Protein AF-A0A7X2PV24-F1 (afdb_monomer_lite)

Secondary structure (DSSP, 8-state):
------------------------PPPPPS--SSS-TTS-HHHHHHHHHHHHT--GGGTSBTTBSS---STHHHHHHHHHHHHHHHHTT-TT-BSSTTSSB-SS-HHHHHTT-SS---S-SS----HHHHTTPPPPPP----S-TTS-TT---SSTT-HHHHHHHHHT--GGGTS-TTS-TT----HHHHHHHHHHHHHHHHHTTSTT--STTSS--SS-HHHHHTT-SS---TTTSPPPPPPP--

pLDDT: mean 86.08, std 15.04, range [34.91, 97.94]

Radius of gyration: 27.33 Å; chains: 1; bounding box: 114×32×55 Å

Structure (mmCIF, N/CA/C/O backbone):
data_AF-A0A7X2PV24-F1
#
_entry.id   AF-A0A7X2PV24-F1
#
loop_
_atom_site.group_PDB
_atom_site.id
_atom_site.type_symbol
_atom_site.label_atom_id
_atom_site.label_alt_id
_atom_site.label_comp_id
_atom_site.label_asym_id
_atom_site.label_entity_id
_atom_site.label_seq_id
_atom_site.pdbx_PDB_ins_code
_atom_site.Cartn_x
_atom_site.Cartn_y
_atom_site.Cartn_z
_atom_site.occupancy
_atom_site.B_iso_or_equiv
_atom_site.auth_seq_id
_atom_site.auth_comp_id
_atom_site.auth_asym_id
_atom_site.auth_atom_id
_atom_site.pdbx_PDB_model_num
ATOM 1 N N . MET A 1 1 ? -89.343 8.196 -13.763 1.00 34.91 1 MET A N 1
ATOM 2 C CA . MET A 1 1 ? -88.391 7.176 -13.260 1.00 34.91 1 MET A CA 1
ATOM 3 C C . MET A 1 1 ? -86.980 7.690 -13.539 1.00 34.91 1 MET A C 1
ATOM 5 O O . MET A 1 1 ? -86.823 8.379 -14.535 1.00 34.91 1 MET A O 1
ATOM 9 N N . PRO A 1 2 ? -86.035 7.516 -12.607 1.00 43.16 2 PRO A N 1
ATOM 10 C CA . PRO A 1 2 ? -85.299 8.571 -11.886 1.00 43.16 2 PRO A CA 1
ATOM 11 C C . PRO A 1 2 ? -83.905 8.805 -12.520 1.00 43.16 2 PRO A C 1
ATOM 13 O O . PRO A 1 2 ? -83.533 8.081 -13.427 1.00 43.16 2 PRO A O 1
ATOM 16 N N . PHE A 1 3 ? -83.109 9.832 -12.223 1.00 37.22 3 PHE A N 1
ATOM 17 C CA . PHE A 1 3 ? -82.328 10.003 -10.995 1.00 37.22 3 PHE A CA 1
ATOM 18 C C . PHE A 1 3 ? -81.535 11.321 -11.120 1.00 37.22 3 PHE A C 1
ATOM 20 O O . PHE A 1 3 ? -80.709 11.457 -12.020 1.00 37.22 3 PHE A O 1
ATOM 27 N N . PHE A 1 4 ? -81.738 12.269 -10.202 1.00 42.25 4 PHE A N 1
ATOM 28 C CA . PHE A 1 4 ? -80.758 13.322 -9.922 1.00 42.25 4 PHE A CA 1
ATOM 29 C C . PHE A 1 4 ? -79.695 12.703 -9.005 1.00 42.25 4 PHE A C 1
ATOM 31 O O . PHE A 1 4 ? -79.982 12.404 -7.846 1.00 42.25 4 PHE A O 1
ATOM 38 N N . PHE A 1 5 ? -78.491 12.448 -9.520 1.00 43.56 5 PHE A N 1
ATOM 39 C CA . PHE A 1 5 ? -77.370 11.987 -8.699 1.00 43.56 5 PHE A CA 1
ATOM 40 C C . PHE A 1 5 ? -76.746 13.194 -7.988 1.00 43.56 5 PHE A C 1
ATOM 42 O O . PHE A 1 5 ? -76.089 14.030 -8.606 1.00 43.56 5 PHE A O 1
ATOM 49 N N . ALA A 1 6 ? -76.998 13.292 -6.684 1.00 46.31 6 ALA A N 1
ATOM 50 C CA . ALA A 1 6 ? -76.350 14.241 -5.794 1.00 46.31 6 ALA A CA 1
ATOM 51 C C . ALA A 1 6 ? -74.859 13.891 -5.647 1.00 46.31 6 ALA A C 1
ATOM 53 O O . ALA A 1 6 ? -74.504 12.756 -5.322 1.00 46.31 6 ALA A O 1
ATOM 54 N N . LEU A 1 7 ? -73.995 14.880 -5.885 1.00 49.88 7 LEU A N 1
ATOM 55 C CA . LEU A 1 7 ? -72.563 14.820 -5.610 1.00 49.88 7 LEU A CA 1
ATOM 56 C C . LEU A 1 7 ? -72.350 14.679 -4.094 1.00 49.88 7 LEU A C 1
ATOM 58 O O . LEU A 1 7 ? -72.640 15.605 -3.337 1.00 49.88 7 LEU A O 1
ATOM 62 N N . LEU A 1 8 ? -71.830 13.534 -3.655 1.00 43.56 8 LEU A N 1
ATOM 63 C CA . LEU A 1 8 ? -71.449 13.286 -2.266 1.00 43.56 8 LEU A CA 1
ATOM 64 C C . LEU A 1 8 ? -69.920 13.354 -2.178 1.00 43.56 8 LEU A C 1
ATOM 66 O O . LEU A 1 8 ? -69.212 12.420 -2.551 1.00 43.56 8 LEU A O 1
ATOM 70 N N . VAL A 1 9 ? -69.409 14.510 -1.752 1.00 53.56 9 VAL A N 1
ATOM 71 C CA . VAL A 1 9 ? -67.981 14.735 -1.503 1.00 53.56 9 VAL A CA 1
ATOM 72 C C . VAL A 1 9 ? -67.624 14.040 -0.189 1.00 53.56 9 VAL A C 1
ATOM 74 O O . VAL A 1 9 ? -67.897 14.556 0.891 1.00 53.56 9 VAL A O 1
ATOM 77 N N . LEU A 1 10 ? -67.043 12.844 -0.281 1.00 44.19 10 LEU A N 1
ATOM 78 C CA . LEU A 1 10 ? -66.446 12.142 0.854 1.00 44.19 10 LEU A CA 1
ATOM 79 C C . LEU A 1 10 ? -65.044 12.707 1.108 1.00 44.19 10 LEU A C 1
ATOM 81 O O . LEU A 1 10 ? -64.080 12.384 0.415 1.00 44.19 10 LEU A O 1
ATOM 85 N N . SER A 1 11 ? -64.943 13.571 2.110 1.00 51.16 11 SER A N 1
ATOM 86 C CA . SER A 1 11 ? -63.693 14.044 2.696 1.00 51.16 11 SER A CA 1
ATOM 87 C C . SER A 1 11 ? -63.010 12.901 3.456 1.00 51.16 11 SER A C 1
ATOM 89 O O . SER A 1 11 ? -63.380 12.560 4.577 1.00 51.16 11 SER A O 1
ATOM 91 N N . VAL A 1 12 ? -61.995 12.300 2.835 1.00 52.12 12 VAL A N 1
ATOM 92 C CA . VAL A 1 12 ? -61.089 11.353 3.499 1.00 52.12 12 VAL A CA 1
ATOM 93 C C . VAL A 1 12 ? -60.179 12.141 4.452 1.00 52.12 12 VAL A C 1
ATOM 95 O O . VAL A 1 12 ? -59.516 13.080 4.002 1.00 52.12 12 VAL A O 1
ATOM 98 N N . PRO A 1 13 ? -60.112 11.804 5.752 1.00 44.88 13 PRO A N 1
ATOM 99 C CA . PRO A 1 13 ? -59.185 12.456 6.660 1.00 44.88 13 PRO A CA 1
ATOM 100 C C . PRO A 1 13 ? -57.758 12.031 6.303 1.00 44.88 13 PRO A C 1
ATOM 102 O O . PRO A 1 13 ? -57.424 10.846 6.267 1.00 44.88 13 PRO A O 1
ATOM 105 N N . LEU A 1 14 ? -56.916 13.024 6.031 1.00 43.12 14 LEU A N 1
ATOM 106 C CA . LEU A 1 14 ? -55.483 12.867 5.840 1.00 43.12 14 LEU A CA 1
ATOM 107 C C . LEU A 1 14 ? -54.873 12.411 7.179 1.00 43.12 14 LEU A C 1
ATOM 109 O O . LEU A 1 14 ? -54.599 13.224 8.061 1.00 43.12 14 LEU A O 1
ATOM 113 N N . LEU A 1 15 ? -54.697 11.102 7.367 1.00 44.50 15 LEU A N 1
ATOM 114 C CA . LEU A 1 15 ? -53.850 10.569 8.432 1.00 44.50 15 LEU A CA 1
ATOM 115 C C . LEU A 1 15 ? -52.409 10.961 8.104 1.00 44.50 15 LEU A C 1
ATOM 117 O O . LEU A 1 15 ? -51.757 10.348 7.260 1.00 44.50 15 LEU A O 1
ATOM 121 N N . ALA A 1 16 ? -51.935 12.023 8.752 1.00 42.34 16 ALA A N 1
ATOM 122 C CA . ALA A 1 16 ? -50.534 12.400 8.747 1.00 42.34 16 ALA A CA 1
ATOM 123 C C . ALA A 1 16 ? -49.699 11.192 9.195 1.00 42.34 16 ALA A C 1
ATOM 125 O O . ALA A 1 16 ? -49.800 10.743 10.338 1.00 42.34 16 ALA A O 1
ATOM 126 N N . GLN A 1 17 ? -48.878 10.655 8.291 1.00 51.91 17 GLN A N 1
ATOM 127 C CA . GLN A 1 17 ? -47.821 9.726 8.663 1.00 51.91 17 GLN A CA 1
ATOM 128 C C . GLN A 1 17 ? -46.879 10.480 9.603 1.00 51.91 17 GLN A C 1
ATOM 130 O O . GLN A 1 17 ? -46.130 11.360 9.177 1.00 51.91 17 GLN A O 1
ATOM 135 N N . GLN A 1 18 ? -46.941 10.162 10.897 1.00 50.84 18 GLN A N 1
ATOM 136 C CA . GLN A 1 18 ? -45.889 10.553 11.821 1.00 50.84 18 GLN A CA 1
ATOM 137 C C . GLN A 1 18 ? -44.566 10.001 11.273 1.00 50.84 18 GLN A C 1
ATOM 139 O O . GLN A 1 18 ? -44.514 8.815 10.928 1.00 50.84 18 GLN A O 1
ATOM 144 N N . PRO A 1 19 ? -43.491 10.805 11.199 1.00 42.12 19 PRO A N 1
ATOM 145 C CA . PRO A 1 19 ? -42.171 10.266 10.942 1.00 42.12 19 PRO A CA 1
ATOM 146 C C . PRO A 1 19 ? -41.770 9.428 12.161 1.00 42.12 19 PRO A C 1
ATOM 148 O O . PRO A 1 19 ? -41.263 9.928 13.163 1.00 42.12 19 PRO A O 1
ATOM 151 N N . GLY A 1 20 ? -42.069 8.134 12.085 1.00 43.19 20 GLY A N 1
ATOM 152 C CA . GLY A 1 20 ? -41.532 7.122 12.974 1.00 43.19 20 GLY A CA 1
ATOM 153 C C . GLY A 1 20 ? -40.041 6.963 12.704 1.00 43.19 20 GLY A C 1
ATOM 154 O O . GLY A 1 20 ? -39.623 6.795 11.561 1.00 43.19 20 GLY A O 1
ATOM 155 N N . GLY A 1 21 ? -39.246 7.007 13.770 1.00 36.84 21 GLY A N 1
ATOM 156 C CA . GLY A 1 21 ? -37.826 6.678 13.698 1.00 36.84 21 GLY A CA 1
ATOM 157 C C . GLY A 1 21 ? -36.924 7.538 14.567 1.00 36.84 21 GLY A C 1
ATOM 158 O O . GLY A 1 21 ? -35.868 7.960 14.107 1.00 36.84 21 GLY A O 1
ATOM 159 N N . GLY A 1 22 ? -37.294 7.767 15.830 1.00 40.44 22 GLY A N 1
ATOM 160 C CA . GLY A 1 22 ? -36.320 8.119 16.860 1.00 40.44 22 GLY A CA 1
ATOM 161 C C . GLY A 1 22 ? -35.366 6.943 17.069 1.00 40.44 22 GLY A C 1
ATOM 162 O O . GLY A 1 22 ? -35.560 6.132 17.970 1.00 40.44 22 GLY A O 1
ATOM 163 N N . GLY A 1 23 ? -34.367 6.809 16.196 1.00 42.56 23 GLY A N 1
ATOM 164 C CA . GLY A 1 23 ? -33.255 5.899 16.418 1.00 42.56 23 GLY A CA 1
ATOM 165 C C . GLY A 1 23 ? -32.528 6.351 17.675 1.00 42.56 23 GLY A C 1
ATOM 166 O O . GLY A 1 23 ? -32.049 7.484 17.727 1.00 42.56 23 GLY A O 1
ATOM 167 N N . ALA A 1 24 ? -32.478 5.488 18.691 1.00 52.31 24 ALA A N 1
ATOM 168 C CA . ALA A 1 24 ? -31.679 5.721 19.885 1.00 52.31 24 ALA A CA 1
ATOM 169 C C . ALA A 1 24 ? -30.286 6.214 19.465 1.00 52.31 24 ALA A C 1
ATOM 171 O O . ALA A 1 24 ? -29.635 5.593 18.617 1.00 52.31 24 ALA A O 1
ATOM 172 N N . ALA A 1 25 ? -29.863 7.356 20.013 1.00 55.44 25 ALA A N 1
ATOM 173 C CA . ALA A 1 25 ? -28.547 7.912 19.742 1.00 55.44 25 ALA A CA 1
ATOM 174 C C . ALA A 1 25 ? -27.504 6.813 19.974 1.00 55.44 25 ALA A C 1
ATOM 176 O O . ALA A 1 25 ? -27.497 6.167 21.025 1.00 55.44 25 ALA A O 1
ATOM 177 N N . ALA A 1 26 ? -26.664 6.556 18.967 1.00 61.56 26 ALA A N 1
ATOM 178 C CA . ALA A 1 26 ? -25.622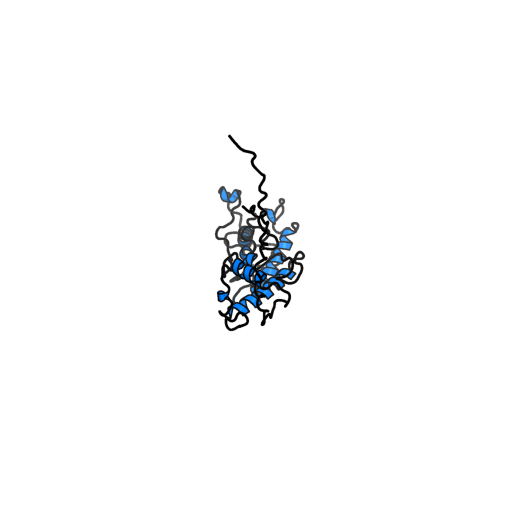 5.551 19.095 1.00 61.56 26 ALA A CA 1
ATOM 179 C C . ALA A 1 26 ? -24.776 5.868 20.340 1.00 61.56 26 ALA A C 1
ATOM 181 O O . ALA A 1 26 ? -24.439 7.036 20.554 1.00 61.56 26 ALA A O 1
ATOM 182 N N . PRO A 1 27 ? -24.460 4.863 21.175 1.00 67.62 27 PRO A N 1
ATOM 183 C CA . PRO A 1 27 ? -23.757 5.094 22.425 1.00 67.62 27 PRO A CA 1
ATOM 184 C C . PRO A 1 27 ? -22.438 5.827 22.172 1.00 67.62 27 PRO A C 1
ATOM 186 O O . PRO A 1 27 ? -21.682 5.475 21.264 1.00 67.62 27 PRO A O 1
ATOM 189 N N . VAL A 1 28 ? -22.173 6.848 22.991 1.00 77.38 28 VAL A N 1
ATOM 190 C CA . VAL A 1 28 ? -20.956 7.659 22.891 1.00 77.38 28 VAL A CA 1
ATOM 191 C C . VAL A 1 28 ? -19.729 6.751 23.082 1.00 77.38 28 VAL A C 1
ATOM 193 O O . VAL A 1 28 ? -19.674 6.007 24.068 1.00 77.38 28 VAL A O 1
ATOM 196 N N . PRO A 1 29 ? -18.742 6.782 22.170 1.00 85.38 29 PRO A N 1
ATOM 197 C CA . PRO A 1 29 ? -17.516 5.996 22.295 1.00 85.38 29 PRO A CA 1
ATOM 198 C C . PRO A 1 29 ? -16.730 6.362 23.565 1.00 85.38 29 PRO A C 1
ATOM 200 O O . PRO A 1 29 ? -16.503 7.537 23.830 1.00 85.38 29 PRO A O 1
ATOM 203 N N . LYS A 1 30 ? -16.272 5.362 24.336 1.00 86.19 30 LYS A N 1
ATOM 204 C CA . LYS A 1 30 ? -15.627 5.577 25.654 1.00 86.19 30 LYS A CA 1
ATOM 205 C C . LYS A 1 30 ? -14.103 5.352 25.702 1.00 86.19 30 LYS A C 1
ATOM 207 O O . LYS A 1 30 ? -13.478 5.747 26.674 1.00 86.19 30 LYS A O 1
ATOM 212 N N . ASN A 1 31 ? -13.492 4.724 24.689 1.00 91.88 31 ASN A N 1
ATOM 213 C CA . ASN A 1 31 ? -12.051 4.386 24.672 1.00 91.88 31 ASN A CA 1
ATOM 214 C C . ASN A 1 31 ? -11.412 4.635 23.290 1.00 91.88 31 ASN A C 1
ATOM 216 O O . ASN A 1 31 ? -10.887 3.727 22.630 1.00 91.88 31 ASN A O 1
ATOM 220 N N . LEU A 1 32 ? -11.512 5.875 22.813 1.00 93.12 32 LEU A N 1
ATOM 221 C CA . LEU A 1 32 ? -10.832 6.314 21.596 1.00 93.12 32 LEU A CA 1
ATOM 222 C C . LEU A 1 32 ? -9.413 6.778 21.950 1.00 93.12 32 LEU A C 1
ATOM 224 O O . LEU A 1 32 ? -9.240 7.799 22.600 1.00 93.12 32 LEU A O 1
ATOM 228 N N . LYS A 1 33 ? -8.400 6.012 21.523 1.00 94.00 33 LYS A N 1
ATOM 229 C CA . LYS A 1 33 ? -6.977 6.334 21.760 1.00 94.00 33 LYS A CA 1
ATOM 230 C C . LYS A 1 33 ? -6.311 7.058 20.590 1.00 94.00 33 LYS A C 1
ATOM 232 O O . LYS A 1 33 ? -5.423 7.870 20.792 1.00 94.00 33 LYS A O 1
ATOM 237 N N . VAL A 1 34 ? -6.713 6.720 19.362 1.00 94.88 34 VAL A N 1
ATOM 238 C CA . VAL A 1 34 ? -6.086 7.227 18.125 1.00 94.88 34 VAL A CA 1
ATOM 239 C C . VAL A 1 34 ? -7.035 8.054 17.262 1.00 94.88 34 VAL A C 1
ATOM 241 O O . VAL A 1 34 ? -6.572 8.857 16.457 1.00 94.88 34 VAL A O 1
ATOM 244 N N . LEU A 1 35 ? -8.349 7.862 17.408 1.00 93.62 35 LEU A N 1
ATOM 245 C CA . LEU A 1 35 ? -9.378 8.581 16.655 1.00 93.62 35 LEU A CA 1
ATOM 246 C C . LEU A 1 35 ? -9.866 9.782 17.465 1.00 93.62 35 LEU A C 1
ATOM 248 O O . LEU A 1 35 ? -10.025 9.676 18.680 1.00 93.62 35 LEU A O 1
ATOM 252 N N . ALA A 1 36 ? -10.128 10.901 16.792 1.00 90.62 36 ALA A N 1
ATOM 253 C CA . ALA A 1 36 ? -10.658 12.092 17.444 1.00 90.62 36 ALA A CA 1
ATOM 254 C C . ALA A 1 36 ? -12.103 11.853 17.935 1.00 90.62 36 ALA A C 1
ATOM 256 O O . ALA A 1 36 ? -12.845 11.130 17.263 1.00 90.62 36 ALA A O 1
ATOM 257 N N . PRO A 1 37 ? -12.550 12.491 19.033 1.00 87.75 37 PRO A N 1
ATOM 258 C CA . PRO A 1 37 ? -13.907 12.310 19.563 1.00 87.75 37 PRO A CA 1
ATOM 259 C C . PRO A 1 37 ? -15.033 12.635 18.571 1.00 87.75 37 PRO A C 1
ATOM 261 O O . PRO A 1 37 ? -16.078 11.999 18.609 1.00 87.75 37 PRO A O 1
ATOM 264 N N . 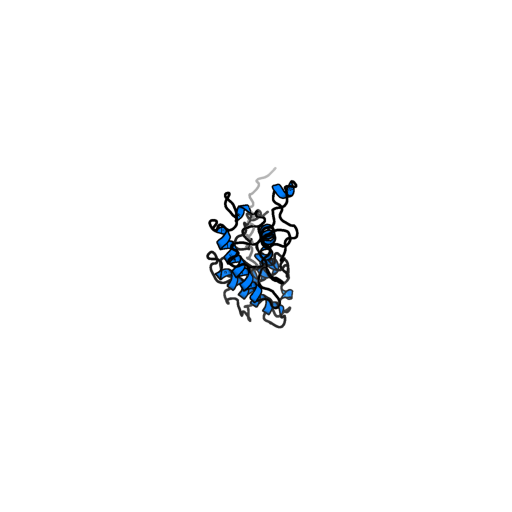ALA A 1 38 ? -14.806 13.592 17.664 1.00 87.62 38 ALA A N 1
ATOM 265 C CA . ALA A 1 38 ? -15.771 14.011 16.644 1.00 87.62 38 ALA A CA 1
ATOM 266 C C . ALA A 1 38 ? -15.799 13.108 15.393 1.00 87.62 38 ALA A C 1
ATOM 268 O O . ALA A 1 38 ? -16.545 13.379 14.456 1.00 87.62 38 ALA A O 1
ATOM 269 N N . THR A 1 39 ? -14.973 12.058 15.342 1.00 89.62 39 THR A N 1
ATOM 270 C CA . THR A 1 39 ? -14.922 11.134 14.199 1.00 89.62 39 THR A CA 1
ATOM 271 C C . THR A 1 39 ? -16.243 10.374 14.077 1.00 89.62 39 THR A C 1
ATOM 273 O O . THR A 1 39 ? -16.742 9.857 15.078 1.00 89.62 39 THR A O 1
ATOM 276 N N . ASP A 1 40 ? -16.769 10.205 12.859 1.00 90.69 40 ASP A N 1
ATOM 277 C CA . ASP A 1 40 ? -17.849 9.243 12.614 1.00 90.69 40 ASP A CA 1
ATOM 278 C C . ASP A 1 40 ? -17.317 7.813 12.786 1.00 90.69 40 ASP A C 1
ATOM 280 O O . ASP A 1 40 ? -16.816 7.167 11.861 1.00 90.69 40 ASP A O 1
ATOM 284 N N . ILE A 1 41 ? -17.407 7.316 14.018 1.00 91.81 41 ILE A N 1
ATOM 285 C CA . ILE A 1 41 ? -16.896 5.998 14.384 1.00 91.81 41 ILE A CA 1
ATOM 286 C C . ILE A 1 41 ? -17.598 4.897 13.598 1.00 91.81 41 ILE A C 1
ATOM 288 O O . ILE A 1 41 ? -16.956 3.914 13.237 1.00 91.81 41 ILE A O 1
ATOM 292 N N . ARG A 1 42 ? -18.893 5.037 13.302 1.00 91.56 42 ARG A N 1
ATOM 293 C CA . ARG A 1 42 ? -19.630 3.971 12.620 1.00 91.56 42 ARG A CA 1
ATOM 294 C C . ARG A 1 42 ? -19.145 3.823 11.188 1.00 91.56 42 ARG A C 1
ATOM 296 O O . ARG A 1 42 ? -18.848 2.702 10.780 1.00 91.56 42 ARG A O 1
ATOM 303 N N . PHE A 1 43 ? -18.996 4.941 10.483 1.00 91.06 43 PHE A N 1
ATOM 304 C CA . PHE A 1 43 ? -18.437 4.957 9.137 1.00 91.06 43 PHE A CA 1
ATOM 305 C C . PHE A 1 43 ? -17.019 4.371 9.110 1.00 91.06 43 PHE A C 1
ATOM 307 O O . PHE A 1 43 ? -16.717 3.500 8.294 1.00 91.06 43 PHE A O 1
ATOM 314 N N . VAL A 1 44 ? -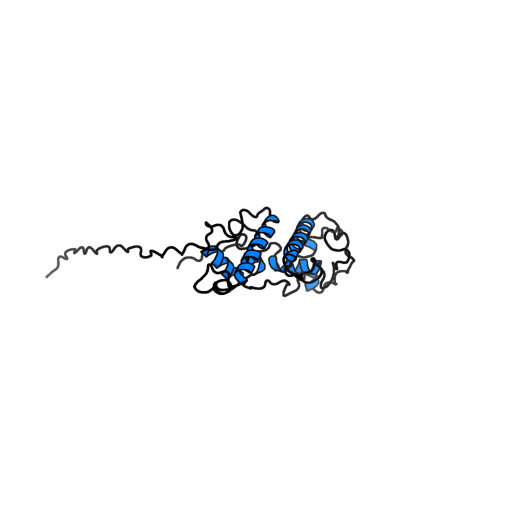16.151 4.777 10.040 1.00 93.31 44 VAL A N 1
ATOM 315 C CA . VAL A 1 44 ? -14.772 4.261 10.110 1.00 93.31 44 VAL A CA 1
ATOM 316 C C . VAL A 1 44 ? -14.747 2.751 10.359 1.00 93.31 44 VAL A C 1
ATOM 318 O O . VAL A 1 44 ? -14.058 2.025 9.643 1.00 93.31 44 VAL A O 1
ATOM 321 N N . MET A 1 45 ? -15.525 2.252 11.325 1.00 95.12 45 MET A N 1
ATOM 322 C CA . MET A 1 45 ? -15.563 0.815 11.622 1.00 95.12 45 MET A CA 1
ATOM 323 C C . MET A 1 45 ? -16.141 -0.002 10.459 1.00 95.12 45 MET A C 1
ATOM 325 O O . MET A 1 45 ? -15.662 -1.102 10.188 1.00 95.12 45 MET A O 1
ATOM 329 N N . GLN A 1 46 ? -17.131 0.528 9.735 1.00 94.00 46 GLN A N 1
ATOM 330 C CA . GLN A 1 46 ? -17.658 -0.114 8.527 1.00 94.00 46 GLN A CA 1
ATOM 331 C C . GLN A 1 46 ? -16.604 -0.199 7.417 1.00 94.00 46 GLN A C 1
ATOM 333 O O . GLN A 1 46 ? -16.470 -1.252 6.794 1.00 94.00 46 GLN A O 1
ATOM 338 N N . ASN A 1 47 ? -15.812 0.857 7.215 1.00 93.56 47 ASN A N 1
ATOM 339 C CA . ASN A 1 47 ? -14.705 0.826 6.258 1.00 93.56 47 ASN A CA 1
ATOM 340 C C . ASN A 1 47 ? -13.622 -0.182 6.658 1.00 93.56 47 ASN A C 1
ATOM 342 O O . ASN A 1 47 ? -13.116 -0.892 5.795 1.00 93.56 47 ASN A O 1
ATOM 346 N N . PHE A 1 48 ? -13.297 -0.309 7.948 1.00 96.31 48 PHE A N 1
ATOM 347 C CA . PHE A 1 48 ? -12.358 -1.337 8.410 1.00 96.31 48 PHE A CA 1
ATOM 348 C C . PHE A 1 48 ? -12.889 -2.749 8.159 1.00 96.31 48 PHE A C 1
ATOM 350 O O . PHE A 1 48 ? -12.162 -3.587 7.630 1.00 96.31 48 PHE A O 1
ATOM 357 N N . ASN A 1 49 ? -14.162 -3.004 8.466 1.00 96.62 49 ASN A N 1
ATOM 358 C CA . ASN A 1 49 ? -14.798 -4.289 8.176 1.00 96.62 49 ASN A CA 1
ATOM 359 C C . ASN A 1 49 ? -14.733 -4.623 6.680 1.00 96.62 49 ASN A C 1
ATOM 361 O O . ASN A 1 49 ? -14.334 -5.730 6.323 1.00 96.62 49 ASN A O 1
ATOM 365 N N . ALA A 1 50 ? -15.063 -3.662 5.813 1.00 95.31 50 ALA A N 1
ATOM 366 C CA . ALA A 1 50 ? -15.007 -3.840 4.365 1.00 95.31 50 ALA A CA 1
ATOM 367 C C . ALA A 1 50 ? -13.573 -4.069 3.861 1.00 95.31 50 ALA A C 1
ATOM 369 O O . ALA A 1 50 ? -13.329 -4.998 3.095 1.00 95.31 50 ALA A O 1
ATOM 370 N N . ALA A 1 51 ? -12.614 -3.266 4.324 1.00 96.56 51 ALA A N 1
ATOM 371 C CA . ALA A 1 51 ? -11.221 -3.373 3.908 1.00 96.56 51 ALA A CA 1
ATOM 372 C C . ALA A 1 51 ? -10.586 -4.706 4.321 1.00 96.56 51 ALA A C 1
ATOM 374 O O . ALA A 1 51 ? -9.803 -5.252 3.551 1.00 96.56 51 ALA A O 1
ATOM 375 N N . LEU A 1 52 ? -10.916 -5.233 5.504 1.00 97.94 52 LEU A N 1
ATOM 376 C CA . LEU A 1 52 ? -10.342 -6.478 6.028 1.00 97.94 52 LEU A CA 1
ATOM 377 C C . LEU A 1 52 ? -11.186 -7.727 5.718 1.00 97.94 52 LEU A C 1
ATOM 379 O O . LEU A 1 52 ? -10.689 -8.834 5.912 1.00 97.94 52 LEU A O 1
ATOM 383 N N . GLY A 1 53 ? -12.440 -7.569 5.278 1.00 96.94 53 GLY A N 1
ATOM 384 C CA . GLY A 1 53 ? -13.377 -8.679 5.062 1.00 96.94 53 GLY A CA 1
ATOM 385 C C . GLY A 1 53 ? -13.850 -9.342 6.361 1.00 96.94 53 GLY A C 1
ATOM 386 O O . GLY A 1 53 ? -14.023 -10.558 6.413 1.00 96.94 53 GLY A O 1
ATOM 387 N N . VAL A 1 54 ? -14.017 -8.565 7.436 1.00 97.69 54 VAL A N 1
ATOM 388 C CA . VAL A 1 54 ? -14.323 -9.077 8.786 1.00 97.69 54 VAL A CA 1
ATOM 389 C C . VAL A 1 54 ? -15.563 -8.430 9.396 1.00 97.69 54 VAL A C 1
ATOM 391 O O . VAL A 1 54 ? -16.081 -7.433 8.902 1.00 97.69 54 VAL A O 1
ATOM 394 N N . GLN A 1 55 ? -16.030 -8.994 10.511 1.00 96.69 55 GLN A N 1
ATOM 395 C CA . GLN A 1 55 ? -17.092 -8.419 11.338 1.00 96.69 55 GLN A CA 1
ATOM 396 C C . GLN A 1 55 ? -16.526 -7.768 12.606 1.00 96.69 55 GLN A C 1
ATOM 398 O O . GLN A 1 55 ? -15.398 -8.046 13.011 1.00 96.69 55 GLN A O 1
ATOM 403 N N . CYS A 1 56 ? -17.344 -6.963 13.291 1.00 96.56 56 CYS A N 1
ATOM 404 C CA . CYS A 1 56 ? -16.941 -6.176 14.463 1.00 96.56 56 CYS A CA 1
ATOM 405 C C . CYS A 1 56 ? -16.229 -6.999 15.551 1.00 96.56 56 CYS A C 1
ATOM 407 O O . CYS A 1 56 ? -15.225 -6.555 16.107 1.00 96.56 56 CYS A O 1
ATOM 409 N N . VAL A 1 57 ? -16.726 -8.209 15.833 1.00 96.75 57 VAL A N 1
ATOM 410 C CA . VAL A 1 57 ? -16.192 -9.109 16.874 1.00 96.75 57 VAL A CA 1
ATOM 411 C C . VAL A 1 57 ? -14.800 -9.662 16.555 1.00 96.75 57 VAL A C 1
ATOM 413 O O . VAL A 1 57 ? -14.138 -10.208 17.433 1.00 96.75 57 VAL A O 1
ATOM 416 N N . TYR A 1 58 ? -14.311 -9.485 15.322 1.00 97.75 58 TYR A N 1
ATOM 417 C CA . TYR A 1 58 ? -12.923 -9.792 14.991 1.00 97.75 58 TYR A CA 1
ATOM 418 C C . TYR A 1 58 ? -11.959 -8.936 15.820 1.00 97.75 58 TYR A C 1
ATOM 420 O O . TYR A 1 58 ? -10.955 -9.448 16.307 1.00 97.75 58 TYR A O 1
ATOM 428 N N . CYS A 1 59 ? -12.282 -7.656 16.033 1.00 97.25 59 CYS A N 1
ATOM 429 C CA . CYS A 1 59 ? -11.457 -6.731 16.816 1.00 97.25 59 CYS A CA 1
ATOM 430 C C . CYS A 1 59 ? -12.057 -6.383 18.183 1.00 97.25 59 CYS A C 1
ATOM 432 O O . CYS A 1 59 ? -11.311 -6.068 19.106 1.00 97.25 59 CYS A O 1
ATOM 434 N N . HIS A 1 60 ? -13.381 -6.401 18.323 1.00 97.38 60 HIS A N 1
ATOM 435 C CA . HIS A 1 60 ? -14.072 -5.993 19.546 1.00 97.38 60 HIS A CA 1
ATOM 436 C C . HIS A 1 60 ? -14.515 -7.186 20.390 1.00 97.38 60 HIS A C 1
ATOM 438 O O . HIS A 1 60 ? -14.777 -8.269 19.873 1.00 97.38 60 HIS A O 1
ATOM 444 N N . VAL A 1 61 ? -14.644 -6.966 21.699 1.00 96.56 61 VAL A N 1
ATOM 445 C CA . VAL A 1 61 ? -15.323 -7.902 22.599 1.00 96.56 61 VAL A CA 1
ATOM 446 C C . VAL A 1 61 ? -16.831 -7.708 22.438 1.00 96.56 61 VAL A C 1
ATOM 448 O O . VAL A 1 61 ? -17.323 -6.578 22.407 1.00 96.56 61 VAL A O 1
ATOM 451 N N . GLN A 1 62 ? -17.580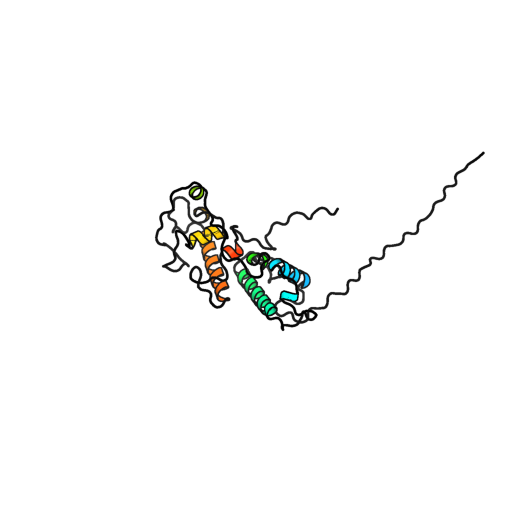 -8.801 22.304 1.00 93.88 62 GLN A N 1
ATOM 452 C CA . GLN A 1 62 ? -19.034 -8.735 22.171 1.00 93.88 62 GLN A CA 1
ATOM 453 C C . GLN A 1 62 ? -19.654 -8.097 23.423 1.00 93.88 62 GLN A C 1
ATOM 455 O O . GLN A 1 62 ? -19.341 -8.484 24.542 1.00 93.88 62 GLN A O 1
ATOM 460 N N . GLY A 1 63 ? -20.518 -7.099 23.232 1.00 90.88 63 GLY A N 1
ATOM 461 C CA . GLY A 1 63 ? -21.139 -6.352 24.333 1.00 90.88 63 GLY A CA 1
ATOM 462 C C . GLY A 1 63 ? -20.250 -5.275 24.971 1.00 90.88 63 GLY A C 1
ATOM 463 O O . GLY A 1 63 ? -20.783 -4.386 25.625 1.00 90.88 63 GLY A O 1
ATOM 464 N N . ASP A 1 64 ? -18.935 -5.276 24.717 1.00 94.31 64 ASP A N 1
ATOM 465 C CA . ASP A 1 64 ? -18.006 -4.249 25.199 1.00 94.31 64 ASP A CA 1
ATOM 466 C C . ASP A 1 64 ? -17.008 -3.818 24.109 1.00 94.31 64 ASP A C 1
ATOM 468 O O . ASP A 1 64 ? -15.861 -4.262 24.015 1.00 94.31 64 ASP A O 1
ATOM 472 N N . PHE A 1 65 ? -17.445 -2.871 23.280 1.00 93.75 65 PHE A N 1
ATOM 473 C CA . PHE A 1 65 ? -16.623 -2.299 22.214 1.00 93.75 65 PHE A CA 1
ATOM 474 C C . PHE A 1 65 ? -15.480 -1.420 22.746 1.00 93.75 65 PHE A C 1
ATOM 476 O O . PHE A 1 65 ? -14.522 -1.147 22.009 1.00 93.75 65 PHE A O 1
ATOM 483 N N . ALA A 1 66 ? -15.552 -0.967 24.002 1.00 94.69 66 ALA A N 1
ATOM 484 C CA . ALA A 1 66 ? -14.524 -0.142 24.623 1.00 94.69 66 ALA A CA 1
ATOM 485 C C . ALA A 1 66 ? -13.352 -0.987 25.141 1.00 94.69 66 ALA A C 1
ATOM 487 O O . ALA A 1 66 ? -12.224 -0.492 25.105 1.00 94.69 66 ALA A O 1
ATOM 488 N N . SER A 1 67 ? -13.581 -2.252 25.500 1.00 96.25 67 SER A N 1
ATOM 489 C CA . SER A 1 67 ? -12.542 -3.178 25.962 1.00 96.25 67 SER A CA 1
ATOM 490 C C . SER A 1 67 ? -11.365 -3.316 24.994 1.00 96.25 67 SER A C 1
ATOM 492 O O . SER A 1 67 ? -11.530 -3.324 23.769 1.00 96.25 67 SER A O 1
ATOM 494 N N . ASP A 1 68 ? -10.173 -3.445 25.571 1.00 96.38 68 ASP A N 1
ATOM 495 C CA . ASP A 1 68 ? -8.920 -3.770 24.885 1.00 96.38 68 ASP A CA 1
ATOM 496 C C . ASP A 1 68 ? -8.502 -5.235 25.106 1.00 96.38 68 ASP A C 1
ATOM 498 O O . ASP A 1 68 ? -7.406 -5.627 24.723 1.00 96.38 68 ASP A O 1
ATOM 502 N N . ALA A 1 69 ? -9.376 -6.070 25.685 1.00 97.62 69 ALA A N 1
ATOM 503 C CA . ALA A 1 69 ? -9.070 -7.477 25.955 1.00 97.62 69 ALA A CA 1
ATOM 504 C C . ALA A 1 69 ? -8.838 -8.315 24.680 1.00 97.62 69 ALA 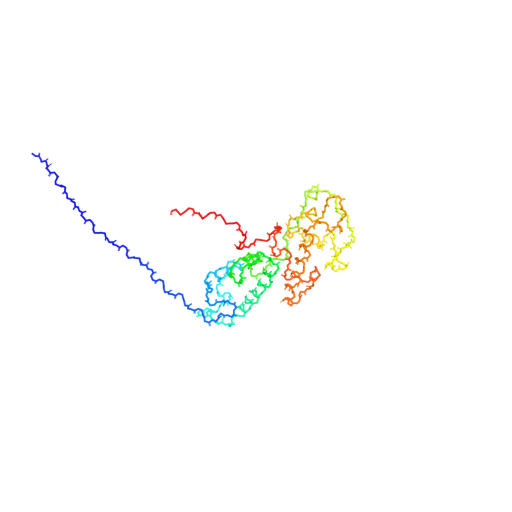A C 1
ATOM 506 O O . ALA A 1 69 ? -8.196 -9.360 24.742 1.00 97.62 69 ALA A O 1
ATOM 507 N N . ASN A 1 70 ? -9.331 -7.864 23.519 1.00 97.50 70 ASN A N 1
ATOM 508 C CA . ASN A 1 70 ? -8.974 -8.453 22.230 1.00 97.50 70 ASN A CA 1
ATOM 509 C C . ASN A 1 70 ? -7.736 -7.732 21.645 1.00 97.50 70 ASN A C 1
ATOM 511 O O . ASN A 1 70 ? -7.845 -6.571 21.230 1.00 97.50 70 ASN A O 1
ATOM 515 N N . PRO A 1 71 ? -6.577 -8.409 21.518 1.00 97.12 71 PRO A N 1
ATOM 516 C CA . PRO A 1 71 ? -5.325 -7.780 21.088 1.00 97.12 71 PRO A CA 1
ATOM 517 C C . PRO A 1 71 ? -5.359 -7.266 19.640 1.00 97.12 71 PRO A C 1
ATOM 519 O O . PRO A 1 71 ? -4.562 -6.404 19.264 1.00 97.12 71 PRO A O 1
ATOM 522 N N . LYS A 1 72 ? -6.295 -7.740 18.804 1.00 97.31 72 LYS A N 1
ATOM 523 C CA . LYS A 1 72 ? -6.446 -7.260 17.419 1.00 97.31 72 LYS A CA 1
ATOM 524 C C . LYS A 1 72 ? -6.826 -5.780 17.358 1.00 97.31 72 LYS A C 1
ATOM 526 O O . LYS A 1 72 ? -6.494 -5.111 16.380 1.00 97.31 72 LYS A O 1
ATOM 531 N N . LYS A 1 73 ? -7.443 -5.239 18.412 1.00 97.12 73 LYS A N 1
ATOM 532 C CA . LYS A 1 73 ? -7.736 -3.807 18.521 1.00 97.12 73 LYS A CA 1
ATOM 533 C C . LYS A 1 73 ? -6.465 -2.961 18.613 1.00 97.12 73 LYS A C 1
ATOM 535 O O . LYS A 1 73 ? -6.383 -1.916 17.971 1.00 97.12 73 LYS A O 1
ATOM 540 N N . ASP A 1 74 ? -5.451 -3.427 19.339 1.00 96.31 74 ASP A N 1
ATOM 541 C CA . ASP A 1 74 ? -4.149 -2.754 19.398 1.00 96.31 74 ASP A CA 1
ATOM 542 C C . ASP A 1 74 ? -3.375 -2.880 18.088 1.00 96.31 74 ASP A C 1
ATOM 544 O O . ASP A 1 74 ? -2.740 -1.918 17.653 1.00 96.31 74 ASP A O 1
ATOM 548 N N . VAL A 1 75 ? -3.487 -4.022 17.403 1.00 96.12 75 VAL A N 1
ATOM 549 C CA . VAL A 1 75 ? -2.952 -4.166 16.041 1.00 96.12 75 VAL A CA 1
ATOM 550 C C . VAL A 1 75 ? -3.601 -3.143 15.105 1.00 96.12 75 VAL A C 1
ATOM 552 O O . VAL A 1 75 ? -2.883 -2.420 14.419 1.00 96.12 75 VAL A O 1
ATOM 555 N N . ALA A 1 76 ? -4.929 -2.994 15.129 1.00 97.06 76 ALA A N 1
ATOM 556 C CA . ALA A 1 76 ? -5.630 -2.003 14.310 1.00 97.06 76 ALA A CA 1
ATOM 557 C C . ALA A 1 76 ? -5.170 -0.561 14.603 1.00 97.06 76 ALA A C 1
ATOM 559 O O . ALA A 1 76 ? -4.984 0.226 13.677 1.00 97.06 76 ALA A O 1
ATOM 560 N N . ARG A 1 77 ? -4.900 -0.213 15.870 1.00 97.31 77 ARG A N 1
ATOM 561 C CA . ARG A 1 77 ? -4.330 1.100 16.238 1.00 97.31 77 ARG A CA 1
ATOM 562 C C . ARG A 1 77 ? -2.945 1.325 15.633 1.00 97.31 77 ARG A C 1
ATOM 564 O O . ARG A 1 77 ? -2.684 2.411 15.121 1.00 97.31 77 ARG A O 1
ATOM 571 N N . LYS A 1 78 ? -2.079 0.308 15.657 1.00 96.31 78 LYS A N 1
ATOM 572 C CA . LYS A 1 78 ? -0.759 0.369 15.008 1.00 96.31 78 LYS A CA 1
ATOM 573 C C . LYS A 1 78 ? -0.890 0.528 13.492 1.00 96.31 78 LYS A C 1
ATOM 575 O O . LYS A 1 78 ? -0.155 1.312 12.907 1.00 96.31 78 LYS A O 1
ATOM 580 N N . MET A 1 79 ? -1.864 -0.138 12.869 1.00 96.75 79 MET A N 1
ATOM 581 C CA . MET A 1 79 ? -2.127 0.024 11.434 1.00 96.75 79 MET A CA 1
ATOM 582 C C . MET A 1 79 ? -2.631 1.434 11.090 1.00 96.75 79 MET A C 1
ATOM 584 O O . MET A 1 79 ? -2.212 1.993 10.084 1.00 96.75 79 MET A O 1
ATOM 588 N N . ILE A 1 80 ? -3.456 2.055 11.941 1.00 96.81 80 ILE A N 1
ATOM 589 C CA . ILE A 1 80 ? -3.854 3.467 11.779 1.00 96.81 80 ILE A CA 1
ATOM 590 C C . ILE A 1 80 ? -2.626 4.385 11.832 1.00 96.81 80 ILE A C 1
ATOM 592 O O . ILE A 1 80 ? -2.497 5.282 11.003 1.00 96.81 80 ILE A O 1
ATOM 596 N N . ALA A 1 81 ? -1.714 4.161 12.783 1.00 96.00 81 ALA A N 1
ATOM 597 C CA . ALA A 1 81 ? -0.471 4.927 12.868 1.00 96.00 81 ALA A CA 1
ATOM 598 C C . ALA A 1 81 ? 0.410 4.737 11.621 1.00 96.00 81 ALA A C 1
ATOM 600 O O . ALA A 1 81 ? 0.941 5.713 11.101 1.00 96.00 81 ALA A O 1
ATOM 601 N N . MET A 1 82 ? 0.496 3.511 11.098 1.00 95.88 82 MET A N 1
ATOM 602 C CA . MET A 1 82 ? 1.221 3.215 9.862 1.00 95.88 82 MET A CA 1
ATOM 603 C C . MET A 1 82 ? 0.619 3.943 8.652 1.00 95.88 82 MET A C 1
ATOM 605 O O . MET A 1 82 ? 1.360 4.564 7.901 1.00 95.88 82 MET A O 1
ATOM 609 N N . VAL A 1 83 ? -0.707 3.938 8.472 1.00 95.56 83 VAL A N 1
ATOM 610 C CA . VAL A 1 83 ? -1.351 4.686 7.370 1.00 95.56 83 VAL A CA 1
ATOM 611 C C . VAL A 1 83 ? -1.074 6.188 7.488 1.00 95.56 83 VAL A C 1
ATOM 613 O O . VAL A 1 83 ? -0.711 6.820 6.502 1.00 95.56 83 VAL A O 1
ATOM 616 N N . ARG A 1 84 ? -1.122 6.750 8.703 1.00 95.31 84 ARG A N 1
ATOM 617 C CA . ARG A 1 84 ? -0.753 8.158 8.938 1.00 95.31 84 ARG A CA 1
ATOM 618 C C . ARG A 1 84 ? 0.712 8.456 8.620 1.00 95.31 84 ARG A C 1
ATOM 620 O O . ARG A 1 84 ? 1.016 9.554 8.173 1.00 95.31 84 ARG A O 1
ATOM 627 N N . GLN A 1 85 ? 1.621 7.510 8.856 1.00 94.94 85 GLN A N 1
ATOM 628 C CA . GLN A 1 85 ? 3.020 7.649 8.443 1.00 94.94 85 GLN A CA 1
ATOM 629 C C . GLN A 1 85 ? 3.120 7.683 6.911 1.00 94.94 85 GLN A C 1
ATOM 631 O O . GLN A 1 85 ? 3.803 8.545 6.358 1.00 94.94 85 GLN A O 1
ATOM 636 N N . ILE A 1 86 ? 2.401 6.787 6.230 1.00 95.31 86 ILE A N 1
ATOM 637 C CA . ILE A 1 86 ? 2.361 6.701 4.763 1.00 95.31 86 ILE A CA 1
ATOM 638 C C . ILE A 1 86 ? 1.840 8.004 4.150 1.00 95.31 86 ILE A C 1
ATOM 640 O O . ILE A 1 86 ? 2.423 8.487 3.184 1.00 95.31 86 ILE A O 1
ATOM 644 N N . ASP A 1 87 ? 0.808 8.613 4.737 1.00 93.62 87 ASP A N 1
ATOM 645 C CA . ASP A 1 87 ? 0.252 9.890 4.271 1.00 93.62 87 ASP A CA 1
ATOM 646 C C . ASP A 1 87 ? 1.307 10.990 4.123 1.00 93.62 87 ASP A C 1
ATOM 648 O O . ASP A 1 87 ? 1.227 11.800 3.203 1.00 93.62 87 ASP A O 1
ATOM 652 N N . THR A 1 88 ? 2.340 10.999 4.971 1.00 92.56 88 THR A N 1
ATOM 653 C CA . THR A 1 88 ? 3.404 12.014 4.902 1.00 92.56 88 THR A CA 1
ATOM 654 C C . THR A 1 88 ? 4.264 11.905 3.636 1.00 92.56 88 THR A C 1
ATOM 656 O O . THR A 1 88 ? 4.949 12.858 3.270 1.00 92.56 88 THR A O 1
ATOM 659 N N . SER A 1 89 ? 4.197 10.769 2.932 1.00 92.88 89 SER A N 1
ATOM 660 C CA . SER A 1 89 ? 4.872 10.549 1.646 1.00 92.88 89 SER A CA 1
ATOM 661 C C . SER A 1 89 ? 4.098 11.116 0.450 1.00 92.88 89 SER A C 1
ATOM 663 O O . SER A 1 89 ? 4.654 11.189 -0.651 1.00 92.88 89 SER A O 1
ATOM 665 N N . PHE A 1 90 ? 2.840 11.534 0.638 1.00 92.69 90 PHE A N 1
ATOM 666 C CA . PHE A 1 90 ? 1.962 12.003 -0.433 1.00 92.69 90 PHE A CA 1
ATOM 667 C C . PHE A 1 90 ? 1.510 13.442 -0.195 1.00 92.69 90 PHE A C 1
ATOM 669 O O . PHE A 1 90 ? 0.727 13.730 0.701 1.00 92.69 90 PHE A O 1
ATOM 676 N N . ALA A 1 91 ? 1.930 14.353 -1.074 1.00 91.12 91 ALA A N 1
ATOM 677 C CA . ALA A 1 91 ? 1.500 15.752 -1.018 1.00 91.12 91 ALA A CA 1
ATOM 678 C C . ALA A 1 91 ? -0.011 15.942 -1.265 1.00 91.12 91 ALA A C 1
ATOM 680 O O . ALA A 1 91 ? -0.550 16.995 -0.940 1.00 91.12 91 ALA A O 1
ATOM 681 N N . SER A 1 92 ? -0.685 14.950 -1.861 1.00 90.19 92 SER A N 1
ATOM 682 C CA . SER A 1 92 ? -2.138 14.957 -2.049 1.00 90.19 92 SER A CA 1
ATOM 683 C C . SER A 1 92 ? -2.905 14.638 -0.767 1.00 90.19 92 SER A C 1
ATOM 685 O O . SER A 1 92 ? -4.071 15.017 -0.677 1.00 90.19 92 SER A O 1
ATOM 687 N N . SER A 1 93 ? -2.286 13.966 0.213 1.00 91.50 93 SER A N 1
ATOM 688 C CA . SER A 1 93 ? -2.947 13.633 1.474 1.00 91.50 93 SER A CA 1
ATOM 689 C C . SER A 1 93 ? -3.263 14.908 2.264 1.00 91.50 93 SER A C 1
ATOM 691 O O . SER A 1 93 ? -2.416 15.782 2.449 1.00 91.50 93 SER A O 1
ATOM 693 N N . ALA A 1 94 ? -4.502 15.016 2.736 1.00 91.81 94 ALA A N 1
ATOM 694 C CA . ALA A 1 94 ? -5.022 16.186 3.428 1.00 91.81 94 ALA A CA 1
ATOM 695 C C . ALA A 1 94 ? -5.878 15.747 4.614 1.00 91.81 94 ALA A C 1
ATOM 697 O O . ALA A 1 94 ? -6.864 15.042 4.431 1.00 91.81 94 ALA A O 1
ATOM 698 N N . GLY A 1 95 ? -5.540 16.212 5.816 1.00 90.69 95 GLY A N 1
ATOM 699 C CA . GLY A 1 95 ? -6.183 15.779 7.058 1.00 90.69 95 GLY A CA 1
ATOM 700 C C . GLY A 1 95 ? -5.417 14.659 7.763 1.00 90.69 95 GLY A C 1
ATOM 701 O O . GLY A 1 95 ? -4.305 14.300 7.381 1.00 90.69 95 GLY A O 1
ATOM 702 N N . VAL A 1 96 ? -5.993 14.138 8.846 1.00 91.00 96 VAL A N 1
ATOM 703 C CA . VAL A 1 96 ? -5.394 13.069 9.654 1.00 91.00 96 VAL A CA 1
ATOM 704 C C . VAL A 1 96 ? -6.268 11.835 9.530 1.00 91.00 96 VAL A C 1
ATOM 706 O O . VAL A 1 96 ? -7.402 11.842 10.016 1.00 91.00 96 VAL A O 1
ATOM 709 N N . PHE A 1 97 ? -5.722 10.755 8.962 1.00 92.50 97 PHE A N 1
ATOM 710 C CA . PHE A 1 97 ? -6.474 9.521 8.738 1.00 92.50 97 PHE A CA 1
ATOM 711 C C . PHE A 1 97 ? -7.210 9.073 10.011 1.00 92.50 97 PHE A C 1
ATOM 713 O O . PHE A 1 97 ? -6.600 9.033 11.093 1.00 92.50 97 PHE A O 1
ATOM 720 N N . PRO A 1 98 ? -8.507 8.719 9.933 1.00 89.94 98 PRO A N 1
ATOM 721 C CA . PRO A 1 98 ? -9.313 8.495 8.723 1.00 89.94 98 PRO A CA 1
ATOM 722 C C . PRO A 1 98 ? -10.059 9.732 8.188 1.00 89.94 98 PRO A C 1
ATOM 724 O O . PRO A 1 98 ? -10.938 9.587 7.344 1.00 89.94 98 PRO A O 1
ATOM 727 N N . ALA A 1 99 ? -9.784 10.925 8.714 1.00 88.62 99 ALA A N 1
ATOM 728 C CA . ALA A 1 99 ? -10.457 12.148 8.300 1.00 88.62 99 ALA A CA 1
ATOM 729 C C . ALA A 1 99 ? -9.666 12.882 7.212 1.00 88.62 99 ALA A C 1
ATOM 731 O O . ALA A 1 99 ? -8.509 13.243 7.424 1.00 88.62 99 ALA A O 1
ATOM 732 N N . GLY A 1 100 ? -10.353 13.206 6.118 1.00 88.94 100 GLY A N 1
ATOM 733 C CA . GLY A 1 100 ? -9.787 13.921 4.982 1.00 88.94 100 GLY A CA 1
ATOM 734 C C . GLY A 1 100 ? -9.493 13.004 3.796 1.00 88.94 100 GLY A C 1
ATOM 735 O O . GLY A 1 100 ? -10.081 11.927 3.679 1.00 88.94 100 GLY A O 1
ATOM 736 N N . TYR A 1 101 ? -8.648 13.469 2.878 1.00 91.75 101 TYR A N 1
ATOM 737 C CA . TYR A 1 101 ? -8.254 12.719 1.687 1.00 91.75 101 TYR A CA 1
ATOM 738 C C . TYR A 1 101 ? -6.923 12.010 1.934 1.00 91.75 101 TYR A C 1
ATOM 740 O O . TYR A 1 101 ? -5.968 12.628 2.399 1.00 91.75 101 TYR A O 1
ATOM 748 N N . HIS A 1 102 ? -6.855 10.732 1.570 1.00 92.75 102 HIS A N 1
ATOM 749 C CA . HIS A 1 102 ? -5.680 9.886 1.757 1.00 92.75 102 HIS A CA 1
ATOM 750 C C . HIS A 1 102 ? -5.434 9.078 0.484 1.00 92.75 102 HIS A C 1
ATOM 752 O O . HIS A 1 102 ? -6.342 8.409 -0.015 1.00 92.75 102 HIS A O 1
ATOM 758 N N . GLU A 1 103 ? -4.214 9.141 -0.056 1.00 92.69 103 GLU A N 1
ATOM 759 C CA . GLU A 1 103 ? -3.873 8.408 -1.284 1.00 92.69 103 GLU A CA 1
ATOM 760 C C . GLU A 1 103 ? -3.885 6.887 -1.051 1.00 92.69 103 GLU A C 1
ATOM 762 O O . GLU A 1 103 ? -4.275 6.123 -1.931 1.00 92.69 103 GLU A O 1
ATOM 767 N N . VAL A 1 104 ? -3.516 6.456 0.158 1.00 93.81 104 VAL A N 1
ATOM 768 C CA . VAL A 1 104 ? -3.483 5.054 0.590 1.00 93.81 104 VAL A CA 1
ATOM 769 C C . VAL A 1 104 ? -4.360 4.888 1.825 1.00 93.81 104 VAL A C 1
ATOM 771 O O . VAL A 1 104 ? -4.289 5.683 2.758 1.00 93.81 104 VAL A O 1
ATOM 774 N N . ASP A 1 105 ? -5.150 3.818 1.866 1.00 94.75 105 ASP A N 1
ATOM 775 C CA . ASP A 1 105 ? -5.922 3.442 3.049 1.00 94.75 105 ASP A CA 1
ATOM 776 C C . ASP A 1 105 ? -5.891 1.927 3.305 1.00 94.75 105 ASP A C 1
ATOM 778 O O . ASP A 1 105 ? -5.155 1.165 2.673 1.00 94.75 105 ASP A O 1
ATOM 782 N N . CYS A 1 106 ? -6.696 1.463 4.264 1.00 96.44 106 CYS A N 1
ATOM 783 C CA . CYS A 1 106 ? -6.783 0.049 4.617 1.00 96.44 106 CYS A CA 1
ATOM 784 C C . CYS A 1 106 ? -7.148 -0.831 3.412 1.00 96.44 106 CYS A C 1
ATOM 786 O O . CYS A 1 106 ? -6.614 -1.932 3.272 1.00 96.44 106 CYS A O 1
ATOM 788 N N . SER A 1 107 ? -8.058 -0.356 2.556 1.00 95.06 107 SER A N 1
ATOM 789 C CA . SER A 1 107 ? -8.528 -1.084 1.379 1.00 95.06 107 SER A CA 1
ATOM 790 C C . SER A 1 107 ? -7.447 -1.187 0.312 1.00 95.06 107 SER A C 1
ATOM 792 O O . SER A 1 107 ? -7.403 -2.208 -0.365 1.00 95.06 107 SER A O 1
ATOM 794 N N . THR A 1 108 ? -6.528 -0.220 0.228 1.00 96.12 108 THR A N 1
ATOM 795 C CA . THR A 1 108 ? -5.389 -0.272 -0.695 1.00 96.12 108 THR A CA 1
ATOM 796 C C . THR A 1 108 ? -4.520 -1.501 -0.458 1.00 96.12 108 THR A C 1
ATOM 798 O O . THR A 1 108 ? -4.088 -2.115 -1.421 1.00 96.12 108 THR A O 1
ATOM 801 N N . CYS A 1 109 ? -4.301 -1.932 0.785 1.00 97.00 109 CYS A N 1
ATOM 802 C CA . CYS A 1 109 ? -3.500 -3.133 1.055 1.00 97.00 109 CYS A CA 1
ATOM 803 C C . CYS A 1 109 ? -4.366 -4.387 1.219 1.00 97.00 109 CYS A C 1
ATOM 805 O O . CYS A 1 109 ? -4.117 -5.421 0.598 1.00 97.00 109 CYS A O 1
ATOM 807 N N . HIS A 1 110 ? -5.383 -4.310 2.079 1.00 97.25 110 HIS A N 1
ATOM 808 C CA . HIS A 1 110 ? -6.085 -5.494 2.568 1.00 97.25 110 HIS A CA 1
ATOM 809 C C . HIS A 1 110 ? -7.080 -6.077 1.564 1.00 97.25 110 HIS A C 1
ATOM 811 O O . HIS A 1 110 ? -7.202 -7.297 1.494 1.00 97.25 110 HIS A O 1
ATOM 817 N N . ARG A 1 111 ? -7.773 -5.237 0.781 1.00 94.38 111 ARG A N 1
ATOM 818 C CA . ARG A 1 111 ? -8.728 -5.643 -0.274 1.00 94.38 111 ARG A CA 1
ATOM 819 C C . ARG A 1 111 ? -9.627 -6.840 0.098 1.00 94.38 111 ARG A C 1
ATOM 821 O O . ARG A 1 111 ? -9.780 -7.778 -0.677 1.00 94.38 111 ARG A O 1
ATOM 828 N N . GLY A 1 112 ? -10.218 -6.802 1.290 1.00 95.19 112 GLY A N 1
ATOM 829 C CA . GLY A 1 112 ? -11.123 -7.834 1.803 1.00 95.19 112 GLY A CA 1
ATOM 830 C C . GLY A 1 112 ? -10.435 -9.006 2.511 1.00 95.19 112 GLY A C 1
ATOM 831 O O . GLY A 1 112 ? -11.095 -9.998 2.803 1.00 95.19 112 GLY A O 1
ATOM 832 N N . SER A 1 113 ? -9.134 -8.914 2.794 1.00 95.62 113 SER A N 1
ATOM 833 C CA . SER A 1 113 ? -8.363 -9.940 3.500 1.00 95.62 113 SER A CA 1
ATOM 834 C C . SER A 1 113 ? -7.626 -9.369 4.707 1.00 95.62 113 SER A C 1
ATOM 836 O O . SER A 1 113 ? -6.954 -8.341 4.640 1.00 95.62 113 SER A O 1
ATOM 838 N N . VAL A 1 114 ? -7.644 -10.099 5.823 1.00 95.81 114 VAL A N 1
ATOM 839 C CA . VAL A 1 114 ? -6.874 -9.754 7.032 1.00 95.81 114 VAL A CA 1
ATOM 840 C C . VAL A 1 114 ? -5.358 -9.820 6.828 1.00 95.81 114 VAL A C 1
ATOM 842 O O . VAL A 1 114 ? -4.615 -9.238 7.617 1.00 95.81 114 VAL A O 1
ATOM 845 N N . LYS A 1 115 ? -4.894 -10.510 5.781 1.00 93.75 115 LYS A N 1
ATOM 846 C CA . LYS A 1 115 ? -3.490 -10.558 5.362 1.00 93.75 115 LYS A CA 1
ATOM 847 C C . LYS A 1 115 ? -3.384 -10.033 3.927 1.00 93.75 115 LYS A C 1
ATOM 849 O O . LYS A 1 115 ? -3.930 -10.682 3.032 1.00 93.75 115 LYS A O 1
ATOM 854 N N . PRO A 1 116 ? -2.719 -8.887 3.705 1.00 95.44 116 PRO A N 1
ATOM 855 C CA . PRO A 1 116 ? -2.486 -8.374 2.364 1.00 95.44 116 PRO A CA 1
ATOM 856 C C . PRO A 1 116 ? -1.663 -9.343 1.514 1.00 95.44 116 PRO A C 1
ATOM 858 O O . PRO A 1 116 ? -0.817 -10.076 2.027 1.00 95.44 116 PRO A O 1
ATOM 861 N N . GLU A 1 117 ? -1.882 -9.308 0.206 1.00 95.12 117 GLU A N 1
ATOM 862 C CA . GLU A 1 117 ? -1.022 -10.008 -0.743 1.00 95.12 117 GLU A CA 1
ATOM 863 C C . GLU A 1 117 ? 0.280 -9.233 -0.957 1.00 95.12 117 GLU A C 1
ATOM 865 O O . GLU A 1 117 ? 0.306 -8.002 -0.974 1.00 95.12 117 GLU A O 1
ATOM 870 N N . THR A 1 118 ? 1.381 -9.957 -1.122 1.00 94.31 118 THR A N 1
ATOM 871 C CA . THR A 1 118 ? 2.726 -9.380 -1.274 1.00 94.31 118 THR A CA 1
ATOM 872 C C . THR A 1 118 ? 3.395 -9.764 -2.589 1.00 94.31 118 THR A C 1
ATOM 874 O O . THR A 1 118 ? 4.503 -9.325 -2.869 1.00 94.31 118 THR A O 1
ATOM 877 N N . LYS A 1 119 ? 2.733 -10.567 -3.421 1.00 93.00 119 LYS A N 1
ATOM 878 C CA . LYS A 1 119 ? 3.236 -10.958 -4.735 1.00 93.00 119 LYS A CA 1
ATOM 879 C C . LYS A 1 119 ? 2.074 -11.137 -5.699 1.00 93.00 119 LYS A C 1
ATOM 881 O O . LYS A 1 119 ? 1.004 -11.589 -5.293 1.00 93.00 119 LYS A O 1
ATOM 886 N N . ALA A 1 120 ? 2.304 -10.804 -6.965 1.00 91.12 120 ALA A N 1
ATOM 887 C CA . ALA A 1 120 ? 1.356 -11.084 -8.024 1.00 91.12 120 ALA A CA 1
ATOM 888 C C . ALA A 1 120 ? 1.128 -12.589 -8.185 1.00 91.12 120 ALA A C 1
ATOM 890 O O . ALA A 1 120 ? 2.059 -13.390 -8.124 1.00 91.12 120 ALA A O 1
ATOM 891 N N . ALA A 1 121 ? -0.125 -12.971 -8.434 1.00 89.00 121 ALA A N 1
ATOM 892 C CA . ALA A 1 121 ? -0.466 -14.352 -8.767 1.00 89.00 121 ALA A CA 1
ATOM 893 C C . ALA A 1 121 ? 0.053 -14.771 -10.155 1.00 89.00 121 ALA A C 1
ATOM 895 O O . ALA A 1 121 ? 0.138 -15.962 -10.445 1.00 89.00 121 ALA A O 1
ATOM 896 N N . LYS A 1 122 ? 0.352 -13.798 -11.024 1.00 87.25 122 LYS A N 1
ATOM 897 C CA . LYS A 1 122 ? 0.861 -13.997 -12.381 1.00 87.25 122 LYS A CA 1
ATOM 898 C C . LYS A 1 122 ? 1.932 -12.958 -12.674 1.00 87.25 122 LYS A C 1
ATOM 900 O O . LYS A 1 122 ? 1.772 -11.806 -12.279 1.00 87.25 122 LYS A O 1
ATOM 905 N N . GLU A 1 123 ? 2.959 -13.385 -13.391 1.00 87.62 123 GLU A N 1
ATOM 906 C CA . GLU A 1 123 ? 4.006 -12.509 -13.910 1.00 87.62 123 GLU A CA 1
ATOM 907 C C . GLU A 1 123 ? 3.458 -11.638 -15.048 1.00 87.62 123 GLU A C 1
ATOM 909 O O . GLU A 1 123 ? 2.583 -12.056 -15.821 1.00 87.62 123 GLU A O 1
ATOM 914 N N . PHE A 1 124 ? 3.958 -10.410 -15.139 1.00 88.19 124 PHE A N 1
ATOM 915 C CA . PHE A 1 124 ? 3.652 -9.489 -16.219 1.00 88.19 124 PHE A CA 1
ATOM 916 C C . PHE A 1 124 ? 4.585 -9.743 -17.407 1.00 88.19 124 PHE A C 1
ATOM 918 O O . PHE A 1 124 ? 5.787 -9.487 -17.343 1.00 88.19 124 PHE A O 1
ATOM 925 N N . PHE A 1 125 ? 4.003 -10.162 -18.531 1.00 84.00 125 PHE A N 1
ATOM 926 C CA . PHE A 1 125 ? 4.699 -10.275 -19.810 1.00 84.00 125 PHE A CA 1
ATOM 927 C C . PHE A 1 125 ? 4.289 -9.133 -20.738 1.00 84.00 125 PHE A C 1
ATOM 929 O O . PHE A 1 125 ? 3.102 -8.892 -20.974 1.00 84.00 125 PHE A O 1
ATOM 936 N N . ASN A 1 126 ? 5.268 -8.445 -21.319 1.00 81.69 126 ASN A N 1
ATOM 937 C CA . ASN A 1 126 ? 5.008 -7.494 -22.391 1.00 81.69 126 ASN A CA 1
ATOM 938 C C . ASN A 1 126 ? 4.651 -8.233 -23.694 1.00 81.69 126 ASN A C 1
ATOM 940 O O . ASN A 1 126 ? 4.765 -9.458 -23.811 1.00 81.69 126 ASN A O 1
ATOM 944 N N . ARG A 1 127 ? 4.202 -7.478 -24.706 1.00 82.25 127 ARG A N 1
ATOM 945 C CA . ARG A 1 127 ? 3.800 -8.052 -26.001 1.00 82.25 127 ARG A CA 1
ATOM 946 C C . ARG A 1 127 ? 4.924 -8.873 -26.635 1.00 82.25 127 ARG A C 1
ATOM 948 O O . ARG A 1 127 ? 4.645 -9.927 -27.187 1.00 82.25 127 ARG A O 1
ATOM 955 N N . ASN A 1 128 ? 6.162 -8.387 -26.592 1.00 81.88 128 ASN A N 1
ATOM 956 C CA . ASN A 1 128 ? 7.283 -9.065 -27.235 1.00 81.88 128 ASN A CA 1
ATOM 957 C C . ASN A 1 128 ? 7.590 -10.409 -26.558 1.00 81.88 128 ASN A C 1
ATOM 959 O O . ASN A 1 128 ? 7.719 -11.418 -27.241 1.00 81.88 128 ASN A O 1
ATOM 963 N N . GLU A 1 129 ? 7.632 -10.442 -25.226 1.00 83.38 129 GLU A N 1
ATOM 964 C CA . GLU A 1 129 ? 7.817 -11.674 -24.447 1.00 83.38 129 GLU A CA 1
ATOM 965 C C . GLU A 1 129 ? 6.672 -12.664 -24.689 1.00 83.38 129 GLU A C 1
ATOM 967 O O . GLU A 1 129 ? 6.913 -13.840 -24.949 1.00 83.38 129 GLU A O 1
ATOM 972 N N . SER A 1 130 ? 5.427 -12.176 -24.701 1.00 84.44 130 SER A N 1
ATOM 973 C CA . SER A 1 130 ? 4.238 -13.004 -24.953 1.00 84.44 130 SER A CA 1
ATOM 974 C C . SER A 1 130 ? 4.235 -13.648 -26.345 1.00 84.44 130 SER A C 1
ATOM 976 O O . SER A 1 130 ? 3.602 -14.680 -26.547 1.00 84.44 130 SER A O 1
ATOM 978 N N . LEU A 1 131 ? 4.931 -13.044 -27.313 1.00 88.62 131 LEU A N 1
ATOM 979 C CA . LEU A 1 131 ? 5.082 -13.559 -28.676 1.00 88.62 131 LEU A CA 1
ATOM 980 C C . LEU A 1 131 ? 6.327 -14.448 -28.851 1.00 88.62 131 LEU A C 1
ATOM 982 O O . LEU A 1 131 ? 6.643 -14.829 -29.976 1.00 88.62 131 LEU A O 1
ATOM 986 N N . GLY A 1 132 ? 7.034 -14.785 -27.768 1.00 84.44 132 GLY A N 1
ATOM 987 C CA . GLY A 1 132 ? 8.242 -15.611 -27.822 1.00 84.44 132 GLY A CA 1
ATOM 988 C C . GLY A 1 132 ? 9.489 -14.847 -28.270 1.00 84.44 132 GLY A C 1
ATOM 989 O O . GLY A 1 132 ? 10.427 -15.448 -28.795 1.00 84.44 132 GLY A O 1
ATOM 990 N N . GLY A 1 133 ? 9.508 -13.524 -28.086 1.00 81.94 133 GLY A N 1
ATOM 991 C CA . GLY A 1 133 ? 10.710 -12.721 -28.276 1.00 81.94 133 GLY A CA 1
ATOM 992 C C . GLY A 1 133 ? 11.873 -13.226 -27.408 1.00 81.94 133 GLY A C 1
ATOM 993 O O . GLY A 1 133 ? 11.649 -13.849 -26.367 1.00 81.94 133 GLY A O 1
ATOM 994 N N . PRO A 1 134 ? 13.131 -12.977 -27.816 1.00 80.38 134 PRO A N 1
ATOM 995 C CA . PRO A 1 134 ? 14.284 -13.462 -27.070 1.00 80.38 134 PRO A CA 1
ATOM 996 C C . PRO A 1 134 ? 14.302 -12.868 -25.653 1.00 80.38 134 PRO A C 1
ATOM 998 O O . PRO A 1 134 ? 13.949 -11.694 -25.481 1.00 80.38 134 PRO A O 1
ATOM 1001 N N . PRO A 1 135 ? 14.742 -13.638 -24.640 1.00 73.56 135 PRO A N 1
ATOM 1002 C CA . PRO A 1 135 ? 14.840 -13.134 -23.280 1.00 73.56 135 PRO A CA 1
ATOM 1003 C C . PRO A 1 135 ? 15.815 -11.948 -23.215 1.00 73.56 135 PRO A C 1
ATOM 1005 O O . PRO A 1 135 ? 16.813 -11.920 -23.949 1.00 73.56 135 PRO A O 1
ATOM 1008 N N . PRO A 1 136 ? 15.562 -10.958 -22.341 1.00 73.00 136 PRO A N 1
ATOM 1009 C CA . PRO A 1 136 ? 16.449 -9.815 -22.197 1.00 73.00 136 PRO A CA 1
ATOM 1010 C C . PRO A 1 136 ? 17.833 -10.267 -21.719 1.00 73.00 136 PRO A C 1
ATOM 1012 O O . PRO A 1 136 ? 17.972 -11.146 -20.866 1.00 73.00 136 PRO A O 1
ATOM 1015 N N . LYS A 1 137 ? 18.883 -9.632 -22.250 1.00 77.62 137 LYS A N 1
ATOM 1016 C CA . LYS A 1 137 ? 20.254 -9.884 -21.802 1.00 77.62 137 LYS A CA 1
ATOM 1017 C C . LYS A 1 137 ? 20.396 -9.448 -20.344 1.00 77.62 137 LYS A C 1
ATOM 1019 O O . LYS A 1 137 ? 20.254 -8.269 -20.033 1.00 77.62 137 LYS A O 1
ATOM 1024 N N . ILE A 1 138 ? 20.726 -10.391 -19.466 1.00 80.31 138 ILE A N 1
ATOM 1025 C CA . ILE A 1 138 ? 21.009 -10.101 -18.059 1.00 80.31 138 ILE A CA 1
ATOM 1026 C C . ILE A 1 138 ? 22.337 -9.349 -17.972 1.00 80.31 138 ILE A C 1
ATOM 1028 O O . ILE A 1 138 ? 23.381 -9.850 -18.394 1.00 80.31 138 ILE A O 1
ATOM 1032 N N . THR A 1 139 ? 22.296 -8.146 -17.410 1.00 80.25 139 THR A N 1
ATOM 1033 C CA . THR A 1 139 ? 23.482 -7.341 -17.105 1.00 80.25 139 THR A CA 1
ATOM 1034 C C . THR A 1 139 ? 23.551 -7.024 -15.610 1.00 80.25 139 THR A C 1
ATOM 1036 O O . THR A 1 139 ? 22.517 -7.028 -14.930 1.00 80.25 139 THR A O 1
ATOM 1039 N N . PRO A 1 140 ? 24.753 -6.763 -15.066 1.00 83.62 140 PRO A N 1
ATOM 1040 C CA . PRO A 1 140 ? 24.890 -6.254 -13.708 1.00 83.62 140 PRO A CA 1
ATOM 1041 C C . PRO A 1 140 ? 24.133 -4.937 -13.521 1.00 83.62 140 PRO A C 1
ATOM 1043 O O . PRO A 1 140 ? 24.025 -4.127 -14.444 1.00 83.62 140 PRO A O 1
ATOM 1046 N N . GLY A 1 141 ? 23.634 -4.718 -12.307 1.00 83.50 141 GLY A N 1
ATOM 1047 C CA . GLY A 1 141 ? 23.012 -3.457 -11.938 1.00 83.50 141 GLY A CA 1
ATOM 1048 C C . GLY A 1 141 ? 24.013 -2.311 -11.988 1.00 83.50 141 GLY A C 1
ATOM 1049 O O . GLY A 1 141 ? 25.076 -2.373 -11.378 1.00 83.50 141 GLY A O 1
ATOM 1050 N N . VAL A 1 142 ? 23.651 -1.248 -12.695 1.00 86.94 142 VAL A N 1
ATOM 1051 C CA . VAL A 1 142 ? 24.409 0.002 -12.766 1.00 86.94 142 VAL A CA 1
ATOM 1052 C C . VAL A 1 142 ? 23.541 1.144 -12.256 1.00 86.94 142 VAL A C 1
ATOM 1054 O O . VAL A 1 142 ? 22.320 1.121 -12.403 1.00 86.94 142 VAL A O 1
ATOM 1057 N N . ASN A 1 143 ? 24.168 2.139 -11.624 1.00 87.94 143 ASN A N 1
ATOM 1058 C CA . ASN A 1 143 ? 23.479 3.301 -11.052 1.00 87.94 143 ASN A CA 1
ATOM 1059 C C . ASN A 1 143 ? 22.290 2.920 -10.134 1.00 87.94 143 ASN A C 1
ATOM 1061 O O . ASN A 1 143 ? 21.182 3.444 -10.246 1.00 87.94 143 ASN A O 1
ATOM 1065 N N . LEU A 1 144 ? 22.536 1.985 -9.212 1.00 88.62 144 LEU A N 1
ATOM 1066 C CA . LEU A 1 144 ? 21.525 1.388 -8.330 1.00 88.62 144 LEU A CA 1
ATOM 1067 C C . LEU A 1 144 ? 20.914 2.370 -7.313 1.00 88.62 144 LEU A C 1
ATOM 1069 O O . LEU A 1 144 ? 19.817 2.131 -6.806 1.00 88.62 144 LEU A O 1
ATOM 1073 N N . LYS A 1 145 ? 21.582 3.504 -7.063 1.00 92.81 145 LYS A N 1
ATOM 1074 C CA . LYS A 1 145 ? 21.181 4.558 -6.116 1.00 92.81 145 LYS A CA 1
ATOM 1075 C C . LYS A 1 145 ? 20.788 3.989 -4.747 1.00 92.81 145 LYS A C 1
ATOM 1077 O O . LYS A 1 145 ? 21.649 3.731 -3.922 1.00 92.81 145 LYS A O 1
ATOM 1082 N N . VAL A 1 146 ? 19.486 3.827 -4.508 1.00 94.00 146 VAL A N 1
ATOM 1083 C CA . VAL A 1 146 ? 18.917 3.370 -3.235 1.00 94.00 146 VAL A CA 1
ATOM 1084 C C . VAL A 1 146 ? 18.951 1.849 -3.085 1.00 94.00 146 VAL A C 1
ATOM 1086 O O . VAL A 1 146 ? 18.741 1.349 -1.983 1.00 94.00 146 VAL A O 1
ATOM 1089 N N . LEU A 1 147 ? 19.178 1.093 -4.160 1.00 92.25 147 LEU A N 1
ATOM 1090 C CA . LEU A 1 147 ? 19.280 -0.365 -4.117 1.00 92.25 147 LEU A CA 1
ATOM 1091 C C . LEU A 1 147 ? 20.686 -0.801 -3.656 1.00 92.25 147 LEU A C 1
ATOM 1093 O O . LEU A 1 147 ? 21.667 -0.172 -4.058 1.00 92.25 147 LEU A O 1
ATOM 1097 N N . PRO A 1 148 ? 20.807 -1.871 -2.845 1.00 88.88 148 PRO A N 1
ATOM 1098 C CA . PRO A 1 148 ? 22.101 -2.445 -2.476 1.00 88.88 148 PRO A CA 1
ATOM 1099 C C . PRO A 1 148 ? 22.950 -2.832 -3.703 1.00 88.88 148 PRO A C 1
ATOM 1101 O O . PRO A 1 148 ? 22.367 -3.261 -4.703 1.00 88.88 148 PRO A O 1
ATOM 1104 N N . PRO A 1 149 ? 24.295 -2.736 -3.650 1.00 85.19 149 PRO A N 1
ATOM 1105 C CA . PRO A 1 149 ? 25.174 -2.968 -4.805 1.00 85.19 149 PRO A CA 1
ATOM 1106 C C . PRO A 1 149 ? 25.043 -4.342 -5.480 1.00 85.19 149 PRO A C 1
ATOM 1108 O O . PRO A 1 149 ? 25.285 -4.469 -6.676 1.00 85.19 149 PRO A O 1
ATOM 1111 N N . ASP A 1 150 ? 24.653 -5.364 -4.725 1.00 84.75 150 ASP A N 1
ATOM 1112 C CA . ASP A 1 150 ? 24.497 -6.757 -5.152 1.00 84.75 150 ASP A CA 1
ATOM 1113 C C . ASP A 1 150 ? 23.066 -7.101 -5.605 1.00 84.75 150 ASP A C 1
ATOM 1115 O O . ASP A 1 150 ? 22.742 -8.260 -5.867 1.00 84.75 150 ASP A O 1
ATOM 1119 N N . THR A 1 151 ? 22.191 -6.097 -5.718 1.00 88.88 151 THR A N 1
ATOM 1120 C CA . THR A 1 151 ? 20.794 -6.307 -6.107 1.00 88.88 151 THR A CA 1
ATOM 1121 C C . THR A 1 151 ? 20.694 -6.913 -7.505 1.00 88.88 151 THR A C 1
ATOM 1123 O O . THR A 1 151 ? 21.132 -6.328 -8.498 1.00 88.88 151 THR A O 1
ATOM 1126 N N . ARG A 1 152 ? 20.013 -8.059 -7.604 1.00 89.31 152 ARG A N 1
ATOM 1127 C CA . ARG A 1 152 ? 19.614 -8.640 -8.888 1.00 89.31 152 ARG A CA 1
ATOM 1128 C C . ARG A 1 152 ? 18.559 -7.748 -9.553 1.00 89.31 152 ARG A C 1
ATOM 1130 O O . ARG A 1 152 ? 17.426 -7.662 -9.086 1.00 89.31 152 ARG A O 1
ATOM 1137 N N . VAL A 1 153 ? 18.926 -7.117 -10.667 1.00 89.94 153 VAL A N 1
ATOM 1138 C CA . VAL A 1 153 ? 18.056 -6.197 -11.428 1.00 89.94 153 VAL A CA 1
ATOM 1139 C C . VAL A 1 153 ? 17.430 -6.792 -12.687 1.00 89.94 153 VAL A C 1
ATOM 1141 O O . VAL A 1 153 ? 16.483 -6.215 -13.195 1.00 89.94 153 VAL A O 1
ATOM 1144 N N . HIS A 1 154 ? 17.910 -7.933 -13.182 1.00 87.50 154 HIS A N 1
ATOM 1145 C CA . HIS A 1 154 ? 17.381 -8.565 -14.394 1.00 87.50 154 HIS A CA 1
ATOM 1146 C C . HIS A 1 154 ? 17.110 -10.055 -14.185 1.00 87.50 154 HIS A C 1
ATOM 1148 O O . HIS A 1 154 ? 17.737 -10.695 -13.335 1.00 87.50 154 HIS A O 1
ATOM 1154 N N . GLY A 1 155 ? 16.220 -10.598 -15.017 1.00 79.06 155 GLY A N 1
ATOM 1155 C CA . GLY A 1 155 ? 15.807 -11.999 -14.994 1.00 79.06 155 GLY A CA 1
ATOM 1156 C C . GLY A 1 155 ? 14.779 -12.308 -13.907 1.00 79.06 155 GLY A C 1
ATOM 1157 O O . GLY A 1 155 ? 14.262 -11.411 -13.235 1.00 79.06 155 GLY A O 1
ATOM 1158 N N . ASP A 1 156 ? 14.492 -13.592 -13.743 1.00 77.75 156 ASP A N 1
ATOM 1159 C CA . ASP A 1 156 ? 13.461 -14.068 -12.823 1.00 77.75 156 ASP A CA 1
ATOM 1160 C C . ASP A 1 156 ? 13.859 -13.812 -11.363 1.00 77.75 156 ASP A C 1
ATOM 1162 O O . ASP A 1 156 ? 15.025 -13.975 -10.964 1.00 77.75 156 ASP A O 1
ATOM 1166 N N . GLY A 1 157 ? 12.879 -13.369 -10.569 1.00 80.56 157 GLY A N 1
ATOM 1167 C CA . GLY A 1 157 ? 13.080 -12.962 -9.175 1.00 80.56 157 GLY A CA 1
ATOM 1168 C C . GLY A 1 157 ? 13.972 -11.727 -9.010 1.00 80.56 157 GLY A C 1
ATOM 1169 O O . GLY A 1 157 ? 14.615 -11.565 -7.974 1.00 80.56 157 GLY A O 1
ATOM 1170 N N . SER A 1 158 ? 14.087 -10.896 -10.049 1.00 89.69 158 SER A N 1
ATOM 1171 C CA . SER A 1 158 ? 14.778 -9.611 -9.963 1.00 89.69 158 SER A CA 1
ATOM 1172 C C . SER A 1 158 ? 13.846 -8.493 -9.521 1.00 89.69 158 SER A C 1
ATOM 1174 O O . SER A 1 158 ? 12.648 -8.518 -9.793 1.00 89.69 158 SER A O 1
ATOM 1176 N N . VAL A 1 159 ? 14.422 -7.442 -8.935 1.00 92.38 159 VAL A N 1
ATOM 1177 C CA . VAL A 1 159 ? 13.638 -6.287 -8.477 1.00 92.38 159 VAL A CA 1
ATOM 1178 C C . VAL A 1 159 ? 12.899 -5.582 -9.623 1.00 92.38 159 VAL A C 1
ATOM 1180 O O . VAL A 1 159 ? 11.814 -5.046 -9.419 1.00 92.38 159 VAL A O 1
ATOM 1183 N N . MET A 1 160 ? 13.447 -5.596 -10.846 1.00 92.12 160 MET A N 1
ATOM 1184 C CA . MET A 1 160 ? 12.747 -5.010 -11.992 1.00 92.12 160 MET A CA 1
ATOM 1185 C C . MET A 1 160 ? 11.570 -5.878 -12.425 1.00 92.12 160 MET A C 1
ATOM 1187 O O . MET A 1 160 ? 10.544 -5.325 -12.800 1.00 92.12 160 MET A O 1
ATOM 1191 N N . HIS A 1 161 ? 11.674 -7.207 -12.328 1.00 89.56 161 HIS A N 1
ATOM 1192 C CA . HIS A 1 161 ? 10.531 -8.096 -12.546 1.00 89.56 161 HIS A CA 1
ATOM 1193 C C . HIS A 1 161 ? 9.435 -7.821 -11.501 1.00 89.56 161 HIS A C 1
ATOM 1195 O O . HIS A 1 161 ? 8.290 -7.580 -11.874 1.00 89.56 161 HIS A O 1
ATOM 1201 N N . ASP A 1 162 ? 9.797 -7.706 -10.218 1.00 92.44 162 ASP A N 1
ATOM 1202 C CA . ASP A 1 162 ? 8.841 -7.389 -9.146 1.00 92.44 162 ASP A CA 1
ATOM 1203 C C . ASP A 1 162 ? 8.111 -6.053 -9.383 1.00 92.44 162 ASP A C 1
ATOM 1205 O O . ASP A 1 162 ? 6.915 -5.928 -9.105 1.00 92.44 162 ASP A O 1
ATOM 1209 N N . PHE A 1 163 ? 8.804 -5.040 -9.915 1.00 95.06 163 PHE A N 1
ATOM 1210 C CA . PHE A 1 163 ? 8.176 -3.766 -10.279 1.00 95.06 163 PHE A CA 1
ATOM 1211 C C . PHE A 1 163 ? 7.211 -3.899 -11.454 1.00 95.06 163 PHE A C 1
ATOM 1213 O O . PHE A 1 163 ? 6.133 -3.302 -11.417 1.00 95.06 163 PHE A O 1
ATOM 1220 N N . ARG A 1 164 ? 7.568 -4.672 -12.483 1.00 93.25 164 ARG A N 1
ATOM 1221 C CA . ARG A 1 164 ? 6.686 -4.916 -13.632 1.00 93.25 164 ARG A CA 1
ATOM 1222 C C . ARG A 1 164 ? 5.409 -5.618 -13.192 1.00 93.25 164 ARG A C 1
ATOM 1224 O O . ARG A 1 164 ? 4.328 -5.158 -13.543 1.00 93.25 164 ARG A O 1
ATOM 1231 N N . ASP A 1 165 ? 5.527 -6.639 -12.351 1.00 93.50 165 ASP A N 1
ATOM 1232 C CA . ASP A 1 165 ? 4.389 -7.377 -11.797 1.00 93.50 165 ASP A CA 1
ATOM 1233 C C . ASP A 1 165 ? 3.499 -6.495 -10.920 1.00 93.50 165 ASP A C 1
ATOM 1235 O O . ASP A 1 165 ? 2.270 -6.514 -11.026 1.00 93.50 165 ASP A O 1
ATOM 1239 N N . ALA A 1 166 ? 4.117 -5.688 -10.054 1.00 96.00 166 ALA A N 1
ATOM 1240 C CA . ALA A 1 166 ? 3.400 -4.781 -9.171 1.00 96.00 166 ALA A CA 1
ATOM 1241 C C . ALA A 1 166 ? 2.620 -3.710 -9.929 1.00 96.00 166 ALA A C 1
ATOM 1243 O O . ALA A 1 166 ? 1.492 -3.411 -9.543 1.00 96.00 166 ALA A O 1
ATOM 1244 N N . LEU A 1 167 ? 3.209 -3.144 -10.981 1.00 96.19 167 LEU A N 1
ATOM 1245 C CA . LEU A 1 167 ? 2.675 -1.982 -11.693 1.00 96.19 167 LEU A CA 1
ATOM 1246 C C . LEU A 1 167 ? 1.936 -2.346 -12.987 1.00 96.19 167 LEU A C 1
ATOM 1248 O O . LEU A 1 167 ? 1.299 -1.474 -13.564 1.00 96.19 167 LEU A O 1
ATOM 1252 N N . SER A 1 168 ? 2.063 -3.588 -13.470 1.00 93.56 168 SER A N 1
ATOM 1253 C CA . SER A 1 168 ? 1.715 -3.985 -14.847 1.00 93.56 168 SER A CA 1
ATOM 1254 C C . SER A 1 168 ? 2.260 -3.010 -15.895 1.00 93.56 168 SER A C 1
ATOM 1256 O O . SER A 1 168 ? 1.564 -2.572 -16.811 1.00 93.56 168 SER A O 1
ATOM 1258 N N . ALA A 1 169 ? 3.527 -2.638 -15.726 1.00 91.81 169 ALA A N 1
ATOM 1259 C CA . ALA A 1 169 ? 4.214 -1.672 -16.568 1.00 91.81 169 ALA A CA 1
ATOM 1260 C C . ALA A 1 169 ? 5.477 -2.295 -17.156 1.00 91.81 169 ALA A C 1
ATOM 1262 O O . ALA A 1 169 ? 6.192 -3.026 -16.478 1.00 91.81 169 ALA A O 1
ATOM 1263 N N . ASP A 1 170 ? 5.771 -1.986 -18.417 1.00 89.25 170 ASP A N 1
ATOM 1264 C CA . ASP A 1 170 ? 6.979 -2.481 -19.072 1.00 89.25 170 ASP A CA 1
ATOM 1265 C C . ASP A 1 170 ? 8.202 -1.603 -18.769 1.00 89.25 170 ASP A C 1
ATOM 1267 O O . ASP A 1 170 ? 8.069 -0.471 -18.296 1.00 89.25 170 ASP A O 1
ATOM 1271 N N . CYS A 1 171 ? 9.401 -2.088 -19.105 1.00 88.44 171 CYS A N 1
ATOM 1272 C CA . CYS A 1 171 ? 10.666 -1.371 -18.912 1.00 88.44 171 CYS A CA 1
ATOM 1273 C C . CYS A 1 171 ? 10.600 0.083 -19.411 1.00 88.44 171 CYS A C 1
ATOM 1275 O O . CYS A 1 171 ? 10.988 0.994 -18.681 1.00 88.44 171 CYS A O 1
ATOM 1277 N N . GLY A 1 172 ? 10.006 0.277 -20.600 1.00 88.31 172 GLY A N 1
ATOM 1278 C CA . GLY A 1 172 ? 9.743 1.558 -21.273 1.00 88.31 172 GLY A CA 1
ATOM 1279 C C . GLY A 1 172 ? 9.086 2.635 -20.409 1.00 88.31 172 GLY A C 1
ATOM 1280 O O . GLY A 1 172 ? 9.283 3.829 -20.638 1.00 88.31 172 GLY A O 1
ATOM 1281 N N . TYR A 1 173 ? 8.309 2.224 -19.406 1.00 91.75 173 TYR A N 1
ATOM 1282 C CA . TYR A 1 173 ? 7.597 3.128 -18.511 1.00 91.75 173 TYR A CA 1
ATOM 1283 C C . TYR A 1 173 ? 8.559 4.018 -17.709 1.00 91.75 173 TYR A C 1
ATOM 1285 O O . TYR A 1 173 ? 8.321 5.224 -17.552 1.00 91.75 173 TYR A O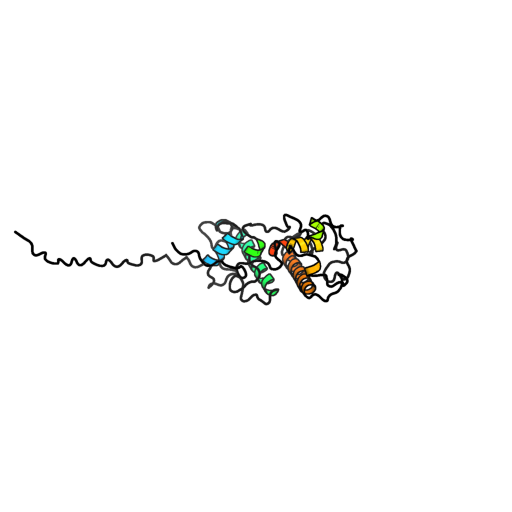 1
ATOM 1293 N N . CYS A 1 174 ? 9.677 3.433 -17.266 1.00 91.50 174 CYS A N 1
ATOM 1294 C CA . CYS A 1 174 ? 10.721 4.095 -16.481 1.00 91.50 174 CYS A CA 1
ATOM 1295 C C . CYS A 1 174 ? 12.031 4.272 -17.266 1.00 91.50 174 CYS A C 1
ATOM 1297 O O . CYS A 1 174 ? 12.679 5.311 -17.151 1.00 91.50 174 CYS A O 1
ATOM 1299 N N . HIS A 1 175 ? 12.407 3.290 -18.080 1.00 89.00 175 HIS A N 1
ATOM 1300 C CA . HIS A 1 175 ? 13.660 3.222 -18.827 1.00 89.00 175 HIS A CA 1
ATOM 1301 C C . HIS A 1 175 ? 13.367 3.229 -20.331 1.00 89.00 175 HIS A C 1
ATOM 1303 O O . HIS A 1 175 ? 12.671 2.346 -20.815 1.00 89.00 175 HIS A O 1
ATOM 1309 N N . GLY A 1 176 ? 13.877 4.188 -21.107 1.00 79.62 176 GLY A N 1
ATOM 1310 C CA . GLY A 1 176 ? 13.560 4.236 -22.536 1.00 79.62 176 GLY A CA 1
ATOM 1311 C C . GLY A 1 176 ? 14.172 5.411 -23.292 1.00 79.62 176 GLY A C 1
ATOM 1312 O O . GLY A 1 176 ? 15.051 6.106 -22.790 1.00 79.62 176 GLY A O 1
ATOM 1313 N N . GLY A 1 177 ? 13.699 5.616 -24.525 1.00 69.69 177 GLY A N 1
ATOM 1314 C CA . GLY A 1 177 ? 14.151 6.700 -25.406 1.00 69.69 177 GLY A CA 1
ATOM 1315 C C . GLY A 1 177 ? 15.456 6.411 -26.153 1.00 69.69 177 GLY A C 1
ATOM 1316 O O . GLY A 1 177 ? 16.176 7.345 -26.488 1.00 69.69 177 GLY A O 1
ATOM 1317 N N . GLY A 1 178 ? 15.799 5.133 -26.365 1.00 72.62 178 GLY A N 1
ATOM 1318 C CA . GLY A 1 178 ? 17.065 4.735 -26.999 1.00 72.62 178 GLY A CA 1
ATOM 1319 C C . GLY A 1 178 ? 18.306 5.025 -26.147 1.00 72.62 178 GLY A C 1
ATOM 1320 O O . GLY A 1 178 ? 19.426 4.905 -26.635 1.00 72.62 178 GLY A O 1
ATOM 1321 N N . LYS A 1 179 ? 18.109 5.415 -24.882 1.00 83.25 179 LYS A N 1
ATOM 1322 C CA . LYS A 1 179 ? 19.174 5.713 -23.927 1.00 83.25 179 LYS A CA 1
ATOM 1323 C C . LYS A 1 179 ? 19.494 4.496 -23.052 1.00 83.25 179 LYS A C 1
ATOM 1325 O O . LYS A 1 179 ? 18.633 3.628 -22.882 1.00 83.25 179 LYS A O 1
ATOM 1330 N N . PRO A 1 180 ? 20.701 4.440 -22.469 1.00 86.75 180 PRO A N 1
ATOM 1331 C CA . PRO A 1 180 ? 21.038 3.440 -21.463 1.00 86.75 180 PRO A CA 1
ATOM 1332 C C . PRO A 1 180 ? 20.085 3.462 -20.249 1.00 86.75 180 PRO A C 1
ATOM 1334 O O . PRO A 1 180 ? 19.555 4.506 -19.865 1.00 86.75 180 PRO A O 1
ATOM 1337 N N . PHE A 1 181 ? 19.855 2.304 -19.623 1.00 86.94 181 PHE A N 1
ATOM 1338 C CA . PHE A 1 181 ? 18.881 2.140 -18.528 1.00 86.94 181 PHE A CA 1
ATOM 1339 C C . PHE A 1 181 ? 19.271 2.905 -17.253 1.00 86.94 181 PHE A C 1
ATOM 1341 O O . PHE A 1 181 ? 18.406 3.299 -16.458 1.00 86.94 181 PHE A O 1
ATOM 1348 N N . GLU A 1 182 ? 20.567 3.128 -17.056 1.00 87.19 182 GLU A N 1
ATOM 1349 C CA . GLU A 1 182 ? 21.149 3.901 -15.967 1.00 87.19 182 GLU A CA 1
ATOM 1350 C C . GLU A 1 182 ? 20.864 5.398 -16.072 1.00 87.19 182 GLU A C 1
ATOM 1352 O O . GLU A 1 182 ? 20.952 6.081 -15.055 1.00 87.19 182 GLU A O 1
ATOM 1357 N N . THR A 1 183 ? 20.479 5.909 -17.245 1.00 90.38 183 THR A N 1
ATOM 1358 C CA . THR A 1 183 ? 20.178 7.331 -17.430 1.00 90.38 183 THR A CA 1
ATOM 1359 C C . THR A 1 183 ? 19.008 7.766 -16.542 1.00 90.38 183 THR A C 1
ATOM 1361 O O . THR A 1 183 ? 17.997 7.066 -16.429 1.00 90.38 183 THR A O 1
ATOM 1364 N N . ASP A 1 184 ? 19.150 8.922 -15.893 1.00 88.44 184 ASP A N 1
ATOM 1365 C CA . ASP A 1 184 ? 18.238 9.432 -14.859 1.00 88.44 184 ASP A CA 1
ATOM 1366 C C . ASP A 1 184 ? 17.328 10.572 -15.344 1.00 88.44 184 ASP A C 1
ATOM 1368 O O . ASP A 1 184 ? 16.897 11.408 -14.562 1.00 88.44 184 ASP A O 1
ATOM 1372 N N . ASP A 1 185 ? 16.988 10.580 -16.633 1.00 87.88 185 ASP A N 1
ATOM 1373 C CA . ASP A 1 185 ? 16.179 11.650 -17.235 1.00 87.88 185 ASP A CA 1
ATOM 1374 C C . ASP A 1 185 ? 14.669 11.499 -16.971 1.00 87.88 185 ASP A C 1
ATOM 1376 O O . ASP A 1 185 ? 13.918 12.469 -17.044 1.00 87.88 185 ASP A O 1
ATOM 1380 N N . ASN A 1 186 ? 14.191 10.277 -16.704 1.00 91.06 186 ASN A N 1
ATOM 1381 C CA . ASN A 1 186 ? 12.769 10.018 -16.482 1.00 91.06 186 ASN A CA 1
ATOM 1382 C C . ASN A 1 186 ? 12.410 10.223 -14.997 1.00 91.06 186 ASN A C 1
ATOM 1384 O O . ASN A 1 186 ? 12.855 9.429 -14.158 1.00 91.06 186 ASN A O 1
ATOM 1388 N N . PRO A 1 187 ? 11.537 11.193 -14.653 1.00 92.50 187 PRO A N 1
ATOM 1389 C CA . PRO A 1 187 ? 11.193 11.498 -13.261 1.00 92.50 187 PRO A CA 1
ATOM 1390 C C . PRO A 1 187 ? 10.513 10.331 -12.533 1.00 92.50 187 PRO A C 1
ATOM 1392 O O . PRO A 1 187 ? 10.531 10.268 -11.302 1.00 92.50 187 PRO A O 1
ATOM 1395 N N . ARG A 1 188 ? 9.952 9.352 -13.260 1.00 93.75 188 ARG A N 1
ATOM 1396 C CA . ARG A 1 188 ? 9.394 8.139 -12.644 1.00 93.75 188 ARG A CA 1
ATOM 1397 C C . ARG A 1 188 ? 10.444 7.320 -11.896 1.00 93.75 188 ARG A C 1
ATOM 1399 O O . ARG A 1 188 ? 10.087 6.661 -10.923 1.00 93.75 188 ARG A O 1
ATOM 1406 N N . LYS A 1 189 ? 11.726 7.393 -12.276 1.00 93.31 189 LYS A N 1
ATOM 1407 C CA . LYS A 1 189 ? 12.808 6.733 -11.526 1.00 93.31 189 LYS A CA 1
ATOM 1408 C C . LYS A 1 189 ? 12.966 7.343 -10.133 1.00 93.31 189 LYS A C 1
ATOM 1410 O O . LYS A 1 189 ? 13.148 6.606 -9.169 1.00 93.31 189 LYS A O 1
ATOM 1415 N N . ASP A 1 190 ? 12.835 8.661 -10.002 1.00 93.31 190 ASP A N 1
ATOM 1416 C CA . ASP A 1 190 ? 12.892 9.335 -8.700 1.00 93.31 190 ASP A CA 1
ATOM 1417 C C . ASP A 1 190 ? 11.674 9.028 -7.836 1.00 93.31 190 ASP A C 1
ATOM 1419 O O . ASP A 1 190 ? 11.816 8.786 -6.636 1.00 93.31 190 ASP A O 1
ATOM 1423 N N . ILE A 1 191 ? 10.489 8.955 -8.445 1.00 94.75 191 ILE A N 1
ATOM 1424 C CA . ILE A 1 191 ? 9.277 8.504 -7.752 1.00 94.75 191 ILE A CA 1
ATOM 1425 C C . ILE A 1 191 ? 9.471 7.070 -7.244 1.00 94.75 191 ILE A C 1
ATOM 1427 O O . ILE A 1 191 ? 9.275 6.817 -6.058 1.00 94.75 191 ILE A O 1
ATOM 1431 N N . ALA A 1 192 ? 9.941 6.149 -8.092 1.00 96.00 192 ALA A N 1
ATOM 1432 C CA . ALA A 1 192 ? 10.198 4.763 -7.702 1.00 96.00 192 ALA A CA 1
ATOM 1433 C C . ALA A 1 192 ? 11.207 4.659 -6.545 1.00 96.00 192 ALA A C 1
ATOM 1435 O O . ALA A 1 192 ? 10.993 3.893 -5.608 1.00 96.00 192 ALA A O 1
ATOM 1436 N N . ARG A 1 193 ? 12.268 5.477 -6.541 1.00 95.94 193 ARG A N 1
ATOM 1437 C CA . ARG A 1 193 ? 13.235 5.540 -5.428 1.00 95.94 193 ARG A CA 1
ATOM 1438 C C . ARG A 1 193 ? 12.591 5.969 -4.117 1.00 95.94 193 ARG A C 1
ATOM 1440 O O . ARG A 1 193 ? 12.866 5.361 -3.087 1.00 95.94 193 ARG A O 1
ATOM 1447 N N . ARG A 1 194 ? 11.717 6.979 -4.150 1.00 96.44 194 ARG A N 1
ATOM 1448 C CA . ARG A 1 194 ? 10.958 7.408 -2.964 1.00 96.44 194 ARG A CA 1
ATOM 1449 C C . ARG A 1 194 ? 10.028 6.300 -2.474 1.00 96.44 194 ARG A C 1
ATOM 1451 O O . ARG A 1 194 ? 9.968 6.061 -1.274 1.00 96.44 194 ARG A O 1
ATOM 1458 N N . MET A 1 195 ? 9.380 5.576 -3.389 1.00 96.88 195 MET A N 1
ATOM 1459 C CA . MET A 1 195 ? 8.535 4.432 -3.032 1.00 96.88 195 MET A CA 1
ATOM 1460 C C . MET A 1 195 ? 9.343 3.290 -2.400 1.00 96.88 195 MET A C 1
ATOM 1462 O O . MET A 1 195 ? 8.884 2.694 -1.430 1.00 96.88 195 MET A O 1
ATOM 1466 N N . ILE A 1 196 ? 10.562 3.014 -2.880 1.00 96.88 196 ILE A N 1
ATOM 1467 C CA . ILE A 1 196 ? 11.468 2.036 -2.253 1.00 96.88 196 ILE A CA 1
ATOM 1468 C C . ILE A 1 196 ? 11.771 2.438 -0.806 1.00 96.88 196 ILE A C 1
ATOM 1470 O O . ILE A 1 196 ? 11.673 1.604 0.094 1.00 96.88 196 ILE A O 1
ATOM 1474 N N . THR A 1 197 ? 12.117 3.706 -0.571 1.00 96.25 197 THR A N 1
ATOM 1475 C CA . THR A 1 197 ? 12.385 4.208 0.783 1.00 96.25 197 THR A CA 1
ATOM 1476 C C . THR A 1 197 ? 11.148 4.096 1.672 1.00 96.25 197 THR A C 1
ATOM 1478 O O . THR A 1 197 ? 11.245 3.540 2.762 1.00 96.25 197 THR A O 1
ATOM 1481 N N . MET A 1 198 ? 9.975 4.497 1.178 1.00 96.19 198 MET A N 1
ATOM 1482 C CA . MET A 1 198 ? 8.711 4.367 1.909 1.00 96.19 198 MET A CA 1
ATOM 1483 C C . MET A 1 198 ? 8.417 2.905 2.288 1.00 96.19 198 MET A C 1
ATOM 1485 O O . MET A 1 198 ? 8.097 2.613 3.436 1.00 96.19 198 MET A O 1
ATOM 1489 N N . VAL A 1 199 ? 8.581 1.952 1.362 1.00 96.44 199 VAL A N 1
ATOM 1490 C CA . VAL A 1 199 ? 8.377 0.519 1.647 1.00 96.44 199 VAL A CA 1
ATOM 1491 C C . VAL A 1 199 ? 9.364 0.005 2.699 1.00 96.44 199 VAL A C 1
ATOM 1493 O O . VAL A 1 199 ? 8.981 -0.803 3.547 1.00 96.44 199 VAL A O 1
ATOM 1496 N N . ARG A 1 200 ? 10.617 0.473 2.696 1.00 95.31 200 ARG A N 1
ATOM 1497 C CA . ARG A 1 200 ? 11.596 0.123 3.741 1.00 95.31 200 ARG A CA 1
ATOM 1498 C C . ARG A 1 200 ? 11.188 0.659 5.107 1.00 95.31 200 ARG A C 1
ATOM 1500 O O . ARG A 1 200 ? 11.232 -0.086 6.081 1.00 95.31 200 ARG A O 1
ATOM 1507 N N . GLU A 1 201 ? 10.762 1.916 5.171 1.00 94.69 201 GLU A N 1
ATOM 1508 C CA . GLU A 1 201 ? 10.291 2.545 6.408 1.00 94.69 201 GLU A CA 1
ATOM 1509 C C . GLU A 1 201 ? 9.042 1.854 6.962 1.00 94.69 201 GLU A C 1
ATOM 1511 O O . GLU A 1 201 ? 8.936 1.644 8.169 1.00 94.69 201 GLU A O 1
ATOM 1516 N N . ILE A 1 202 ? 8.117 1.442 6.092 1.00 95.31 202 ILE A N 1
ATOM 1517 C CA . ILE A 1 202 ? 6.944 0.662 6.495 1.00 95.31 202 ILE A CA 1
ATOM 1518 C C . ILE A 1 202 ? 7.380 -0.692 7.059 1.00 95.31 202 ILE A C 1
ATOM 1520 O O . ILE A 1 202 ? 6.966 -1.042 8.163 1.00 95.31 202 ILE A O 1
ATOM 1524 N N . ASN A 1 203 ? 8.216 -1.443 6.330 1.00 95.00 203 ASN A N 1
ATOM 1525 C CA . ASN A 1 203 ? 8.669 -2.768 6.762 1.00 95.00 203 ASN A CA 1
ATOM 1526 C C . ASN A 1 203 ? 9.454 -2.718 8.079 1.00 95.00 203 ASN A C 1
ATOM 1528 O O . ASN A 1 203 ? 9.334 -3.641 8.873 1.00 95.00 203 ASN A O 1
ATOM 1532 N N . ALA A 1 204 ? 10.149 -1.621 8.393 1.00 92.75 204 ALA A N 1
ATOM 1533 C CA . ALA A 1 204 ? 10.817 -1.452 9.687 1.00 92.75 204 ALA A CA 1
ATOM 1534 C C . ALA A 1 204 ? 9.864 -1.559 10.902 1.00 92.75 204 ALA A C 1
ATOM 1536 O O . ALA A 1 204 ? 10.312 -1.857 12.008 1.00 92.75 204 ALA A O 1
ATOM 1537 N N . ASN A 1 205 ? 8.551 -1.378 10.706 1.00 90.56 205 ASN A N 1
ATOM 1538 C CA . ASN A 1 205 ? 7.534 -1.582 11.742 1.00 90.56 205 ASN A CA 1
ATOM 1539 C C . ASN A 1 205 ? 7.147 -3.062 11.963 1.00 90.56 205 ASN A C 1
ATOM 1541 O O . ASN A 1 205 ? 6.372 -3.361 12.877 1.00 90.56 205 ASN A O 1
ATOM 1545 N N . PHE A 1 206 ? 7.652 -3.992 11.145 1.00 91.38 206 PHE A N 1
ATOM 1546 C CA . PHE A 1 206 ? 7.313 -5.415 11.176 1.00 91.38 206 PHE A CA 1
ATOM 1547 C C . PHE A 1 206 ? 8.528 -6.257 11.597 1.00 91.38 206 PHE A C 1
ATOM 1549 O O . PHE A 1 206 ? 9.495 -6.386 10.849 1.00 91.38 206 PHE A O 1
ATOM 1556 N N . PRO A 1 207 ? 8.506 -6.882 12.787 1.00 90.12 207 PRO A N 1
ATOM 1557 C CA . PRO A 1 207 ? 9.606 -7.734 13.224 1.00 90.12 207 PRO A CA 1
ATOM 1558 C C . PRO A 1 207 ? 9.873 -8.886 12.246 1.00 90.12 207 PRO A C 1
ATOM 1560 O O . PRO A 1 207 ? 8.945 -9.561 11.802 1.00 90.12 207 PRO A O 1
ATOM 1563 N N . GLY A 1 208 ? 11.150 -9.140 11.952 1.00 88.31 208 GLY A N 1
ATOM 1564 C CA . GLY A 1 208 ? 11.579 -10.250 11.096 1.00 88.31 208 GLY A CA 1
ATOM 1565 C C . GLY A 1 208 ? 11.545 -9.970 9.590 1.00 88.31 208 GLY A C 1
ATOM 1566 O O . GLY A 1 208 ? 11.826 -10.885 8.812 1.00 88.31 208 GLY A O 1
ATOM 1567 N N . THR A 1 209 ? 11.232 -8.743 9.161 1.00 89.56 209 THR A N 1
ATOM 1568 C CA . THR A 1 209 ? 11.401 -8.337 7.758 1.00 89.56 209 THR A CA 1
ATOM 1569 C C . THR A 1 209 ? 12.832 -7.895 7.460 1.00 89.56 209 THR A C 1
ATOM 1571 O O . THR A 1 209 ? 13.499 -7.307 8.311 1.00 89.56 209 THR A O 1
ATOM 1574 N N . GLY A 1 210 ? 13.292 -8.150 6.236 1.00 85.31 210 GLY A N 1
ATOM 1575 C CA . GLY A 1 210 ? 14.546 -7.610 5.713 1.00 85.31 210 GLY A CA 1
ATOM 1576 C C . GLY A 1 210 ? 14.384 -6.203 5.129 1.00 85.31 210 GLY A C 1
ATOM 1577 O O . GLY A 1 210 ? 13.316 -5.595 5.194 1.00 85.31 210 GLY A O 1
ATOM 1578 N N . VAL A 1 211 ? 15.448 -5.686 4.515 1.00 86.06 211 VAL A N 1
ATOM 1579 C CA . VAL A 1 211 ? 15.438 -4.385 3.832 1.00 86.06 211 VAL A CA 1
ATOM 1580 C C . VAL A 1 211 ? 15.130 -4.603 2.359 1.00 86.06 211 VAL A C 1
ATOM 1582 O O . VAL A 1 211 ? 15.950 -5.184 1.654 1.00 86.06 211 VAL A O 1
ATOM 1585 N N . PHE A 1 212 ? 13.996 -4.094 1.868 1.00 90.38 212 PHE A N 1
ATOM 1586 C CA . PHE A 1 212 ? 13.622 -4.223 0.455 1.00 90.38 212 PHE A CA 1
ATOM 1587 C C . PHE A 1 212 ? 14.795 -3.892 -0.501 1.00 90.38 212 PHE A C 1
ATOM 1589 O O . PHE A 1 212 ? 15.424 -2.833 -0.340 1.00 90.38 212 PHE A O 1
ATOM 1596 N N . PRO A 1 213 ? 15.074 -4.724 -1.525 1.00 88.81 213 PRO A N 1
ATOM 1597 C CA . PRO A 1 213 ? 14.342 -5.938 -1.931 1.00 88.81 213 PRO A CA 1
ATOM 1598 C C . PRO A 1 213 ? 14.846 -7.244 -1.279 1.00 88.81 213 PRO A C 1
ATOM 1600 O O . PRO A 1 213 ? 14.507 -8.331 -1.731 1.00 88.81 213 PRO A O 1
ATOM 1603 N N . GLN A 1 214 ? 15.686 -7.170 -0.247 1.00 87.44 214 GLN A N 1
ATOM 1604 C CA . GLN A 1 214 ? 16.350 -8.324 0.359 1.00 87.44 214 GLN A CA 1
ATOM 1605 C C . GLN A 1 214 ? 15.625 -8.821 1.619 1.00 87.44 214 GLN A C 1
ATOM 1607 O O . GLN A 1 214 ? 15.247 -8.045 2.498 1.00 87.44 214 GLN A O 1
ATOM 1612 N N . GLY A 1 215 ? 15.493 -10.143 1.742 1.00 87.31 215 GLY A N 1
ATOM 1613 C CA . GLY A 1 215 ? 14.853 -10.800 2.884 1.00 87.31 215 GLY A CA 1
ATOM 1614 C C . GLY A 1 215 ? 13.323 -10.728 2.863 1.00 87.31 215 GLY A C 1
ATOM 1615 O O . GLY A 1 215 ? 12.715 -10.212 1.926 1.00 87.31 215 GLY A O 1
ATOM 1616 N N . ASN A 1 216 ? 12.690 -11.255 3.913 1.00 90.19 216 ASN A N 1
ATOM 1617 C CA . ASN A 1 216 ? 11.230 -11.326 4.011 1.00 90.19 216 ASN A CA 1
ATOM 1618 C C . ASN A 1 216 ? 10.606 -9.925 4.012 1.00 90.19 216 ASN A C 1
ATOM 1620 O O . ASN A 1 216 ? 11.061 -9.055 4.748 1.00 90.19 216 ASN A O 1
ATOM 1624 N N . GLN A 1 217 ? 9.548 -9.719 3.232 1.00 93.00 217 GLN A N 1
ATOM 1625 C CA . GLN A 1 217 ? 8.832 -8.444 3.161 1.00 93.00 217 GLN A CA 1
ATOM 1626 C C . GLN A 1 217 ? 7.395 -8.634 3.655 1.00 93.00 217 GLN A C 1
ATOM 1628 O O . GLN A 1 217 ? 6.682 -9.511 3.162 1.00 93.00 217 GLN A O 1
ATOM 1633 N N . ALA A 1 218 ? 6.962 -7.815 4.615 1.00 94.75 218 ALA A N 1
ATOM 1634 C CA . ALA A 1 218 ? 5.563 -7.762 5.043 1.00 94.75 218 ALA A CA 1
ATOM 1635 C C . ALA A 1 218 ? 4.727 -6.886 4.098 1.00 94.75 218 ALA A C 1
ATOM 1637 O O . ALA A 1 218 ? 3.551 -7.165 3.866 1.00 94.75 218 ALA A O 1
ATOM 1638 N N . VAL A 1 219 ? 5.348 -5.847 3.537 1.00 95.62 219 VAL A N 1
ATOM 1639 C CA . VAL A 1 219 ? 4.764 -4.951 2.536 1.00 95.62 219 VAL A CA 1
ATOM 1640 C C . VAL A 1 219 ? 5.675 -4.903 1.316 1.00 95.62 219 VAL A C 1
ATOM 1642 O O . VAL A 1 219 ? 6.893 -4.800 1.437 1.00 95.62 219 VAL A O 1
ATOM 1645 N N . THR A 1 220 ? 5.081 -4.966 0.130 1.00 96.25 220 THR A N 1
ATOM 1646 C CA . THR A 1 220 ? 5.787 -4.905 -1.159 1.00 96.25 220 THR A CA 1
ATOM 1647 C C . THR A 1 220 ? 5.125 -3.881 -2.073 1.00 96.25 220 THR A C 1
ATOM 1649 O O . THR A 1 220 ? 4.054 -3.357 -1.766 1.00 96.25 220 THR A O 1
ATOM 1652 N N . CYS A 1 221 ? 5.712 -3.641 -3.245 1.00 96.81 221 CYS A N 1
ATOM 1653 C CA . CYS A 1 221 ? 5.080 -2.842 -4.292 1.00 96.81 221 CYS A CA 1
ATOM 1654 C C . CYS A 1 221 ? 3.714 -3.424 -4.694 1.00 96.81 221 CYS A C 1
ATOM 1656 O O . CYS A 1 221 ? 2.744 -2.679 -4.846 1.00 96.81 221 CYS A O 1
ATOM 1658 N N . TYR A 1 222 ? 3.617 -4.758 -4.802 1.00 96.94 222 TYR A N 1
ATOM 1659 C CA . TYR A 1 222 ? 2.376 -5.432 -5.180 1.00 96.94 222 TYR A CA 1
ATOM 1660 C C . TYR A 1 222 ? 1.271 -5.221 -4.144 1.00 96.94 222 TYR A C 1
ATOM 1662 O O . TYR A 1 222 ? 0.118 -5.066 -4.529 1.00 96.94 222 TYR A O 1
ATOM 1670 N N . THR A 1 223 ? 1.613 -5.130 -2.854 1.00 97.00 223 THR A N 1
ATOM 1671 C CA . THR A 1 223 ? 0.643 -4.940 -1.763 1.00 97.00 223 THR A CA 1
ATOM 1672 C C . THR A 1 223 ? -0.295 -3.759 -1.999 1.00 97.00 223 THR A C 1
ATOM 1674 O O . THR A 1 223 ? -1.492 -3.878 -1.747 1.00 97.00 223 THR A O 1
ATOM 1677 N N . CYS A 1 224 ? 0.215 -2.659 -2.554 1.00 97.06 224 CYS A N 1
ATOM 1678 C CA . CYS A 1 224 ? -0.598 -1.491 -2.885 1.00 97.06 224 CYS A CA 1
ATOM 1679 C C . CYS A 1 224 ? -1.051 -1.506 -4.350 1.00 97.06 224 CYS A C 1
ATOM 1681 O O . CYS A 1 224 ? -2.248 -1.393 -4.634 1.00 97.06 224 CYS A O 1
ATOM 1683 N N . HIS A 1 225 ? -0.105 -1.657 -5.279 1.00 96.69 225 HIS A N 1
ATOM 1684 C CA . HIS A 1 225 ? -0.336 -1.386 -6.698 1.00 96.69 225 HIS A CA 1
ATOM 1685 C C . HIS A 1 225 ? -1.217 -2.429 -7.389 1.00 96.69 225 HIS A C 1
ATOM 1687 O O . HIS A 1 225 ? -2.102 -2.055 -8.148 1.00 96.69 225 HIS A O 1
ATOM 1693 N N . ARG A 1 226 ? -1.039 -3.721 -7.088 1.00 94.50 226 ARG A N 1
ATOM 1694 C CA . ARG A 1 226 ? -1.832 -4.837 -7.644 1.00 94.50 226 ARG A CA 1
ATOM 1695 C C . ARG A 1 226 ? -2.125 -4.750 -9.147 1.00 94.50 226 ARG A C 1
ATOM 1697 O O . ARG A 1 226 ? -3.244 -5.011 -9.582 1.00 94.50 226 ARG A O 1
ATOM 1704 N N . GLY A 1 227 ? -1.098 -4.427 -9.923 1.00 93.62 227 GLY A N 1
ATOM 1705 C CA . GLY A 1 227 ? -1.173 -4.319 -11.375 1.00 93.62 227 GLY A CA 1
ATOM 1706 C C . GLY A 1 227 ? -1.663 -2.964 -11.886 1.00 93.62 227 GLY A C 1
ATOM 1707 O O . GLY A 1 227 ? -1.972 -2.851 -13.064 1.00 93.62 227 GLY A O 1
ATOM 1708 N N . ASP A 1 228 ? -1.729 -1.943 -11.031 1.00 92.94 228 ASP A N 1
ATOM 1709 C CA . ASP A 1 228 ? -2.001 -0.565 -11.437 1.00 92.94 228 ASP A CA 1
ATOM 1710 C C . ASP A 1 228 ? -0.822 0.352 -11.054 1.00 92.94 228 ASP A C 1
ATOM 1712 O O . ASP A 1 228 ? -0.392 0.359 -9.891 1.00 92.94 228 ASP A O 1
ATOM 1716 N N . PRO A 1 229 ? -0.287 1.171 -11.980 1.00 93.19 229 PRO A N 1
ATOM 1717 C CA . PRO A 1 229 ? 0.736 2.163 -11.663 1.00 93.19 229 PRO A CA 1
ATOM 1718 C C . PRO A 1 229 ? 0.333 3.170 -10.576 1.00 93.19 229 PRO A C 1
ATOM 1720 O O . PRO A 1 229 ? 1.220 3.768 -9.960 1.00 93.19 229 PRO A O 1
ATOM 1723 N N . ARG A 1 230 ? -0.967 3.356 -10.312 1.00 92.44 230 ARG A N 1
ATOM 1724 C CA . ARG A 1 230 ? -1.492 4.161 -9.207 1.00 92.44 230 ARG A CA 1
ATOM 1725 C C . ARG A 1 230 ? -2.385 3.292 -8.305 1.00 92.44 230 ARG A C 1
ATOM 1727 O O . ARG A 1 230 ? -3.428 2.826 -8.750 1.00 92.44 230 ARG A O 1
ATOM 1734 N N . PRO A 1 231 ? -2.024 3.082 -7.025 1.00 93.81 231 PRO A N 1
ATOM 1735 C CA . PRO A 1 231 ? -2.833 2.274 -6.123 1.00 93.81 231 PRO A CA 1
ATOM 1736 C C . PRO A 1 231 ? -4.239 2.850 -5.954 1.00 93.81 231 PRO A C 1
ATOM 1738 O O . PRO A 1 231 ? -4.409 4.060 -5.824 1.00 93.81 231 PRO A O 1
ATOM 1741 N N . VAL A 1 232 ? -5.232 1.967 -5.896 1.00 91.12 232 VAL A N 1
ATOM 1742 C CA . VAL A 1 232 ? -6.629 2.343 -5.666 1.00 91.12 232 VAL A CA 1
ATOM 1743 C C . VAL A 1 232 ? -6.944 2.336 -4.165 1.00 91.12 232 VAL A C 1
ATOM 1745 O O . VAL A 1 232 ? -6.565 1.413 -3.437 1.00 91.12 232 VAL A O 1
ATOM 1748 N N . SER A 1 233 ? -7.661 3.355 -3.711 1.00 90.69 233 SER A N 1
ATOM 1749 C CA . SER A 1 233 ? -8.138 3.571 -2.344 1.00 90.69 233 SER A CA 1
ATOM 1750 C C . SER A 1 233 ? -9.597 4.040 -2.359 1.00 90.69 233 SER A C 1
ATOM 1752 O O . SER A 1 233 ? -10.175 4.321 -3.411 1.00 90.69 233 SER A O 1
ATOM 1754 N N . VAL A 1 234 ? -10.224 4.151 -1.192 1.00 87.81 234 VAL A N 1
ATOM 1755 C CA . VAL A 1 234 ? -11.549 4.767 -1.039 1.00 87.81 234 VAL A CA 1
ATOM 1756 C C . VAL A 1 234 ? -11.523 6.225 -1.505 1.00 87.81 234 VAL A C 1
ATOM 1758 O O . VAL A 1 234 ? -12.507 6.685 -2.084 1.00 87.81 234 VAL A O 1
ATOM 1761 N N . GLY A 1 235 ? -10.416 6.940 -1.287 1.00 84.69 235 GLY A N 1
ATOM 1762 C CA . GLY A 1 235 ? -10.284 8.357 -1.628 1.00 84.69 235 GLY A CA 1
ATOM 1763 C C . GLY A 1 235 ? -10.119 8.631 -3.123 1.00 84.69 235 GLY A C 1
ATOM 1764 O O . GLY A 1 235 ? -10.601 9.655 -3.600 1.00 84.69 235 GLY A O 1
ATOM 1765 N N . ASN A 1 236 ? -9.468 7.728 -3.865 1.00 87.25 236 ASN A N 1
ATOM 1766 C CA . ASN A 1 236 ? -9.094 7.968 -5.264 1.00 87.25 236 ASN A CA 1
ATOM 1767 C C . ASN A 1 236 ? -9.770 7.035 -6.286 1.00 87.25 236 ASN A C 1
ATOM 1769 O O . ASN A 1 236 ? -9.544 7.193 -7.487 1.00 87.25 236 ASN A O 1
ATOM 1773 N N . ARG A 1 237 ? -10.591 6.070 -5.845 1.00 86.94 237 ARG A N 1
ATOM 1774 C CA . ARG A 1 237 ? -11.325 5.197 -6.769 1.00 86.94 237 ARG A CA 1
ATOM 1775 C C . ARG A 1 237 ? -12.435 5.946 -7.497 1.00 86.94 237 ARG A C 1
ATOM 1777 O O . ARG A 1 237 ? -13.099 6.813 -6.933 1.00 86.94 237 ARG A O 1
ATOM 1784 N N . ASN A 1 238 ? -12.699 5.518 -8.726 1.00 83.38 238 ASN A N 1
ATOM 1785 C CA . ASN A 1 238 ? -13.878 5.949 -9.461 1.00 83.38 238 ASN A CA 1
ATOM 1786 C C . ASN A 1 238 ? -15.122 5.264 -8.887 1.00 83.38 238 ASN A C 1
ATOM 1788 O O . ASN A 1 238 ? -15.160 4.041 -8.747 1.00 83.38 238 ASN A O 1
ATOM 1792 N N . TYR A 1 239 ? -16.130 6.065 -8.556 1.00 82.06 239 TYR A N 1
ATOM 1793 C CA . TYR A 1 239 ? -17.436 5.594 -8.116 1.00 82.06 239 TYR A CA 1
ATOM 1794 C C . TYR A 1 239 ? -18.426 5.736 -9.262 1.00 82.06 239 TYR A C 1
ATOM 1796 O O . TYR A 1 239 ? -18.609 6.837 -9.784 1.00 82.06 239 TYR A O 1
ATOM 1804 N N . ASP A 1 240 ? -19.082 4.637 -9.621 1.00 85.25 240 ASP A N 1
ATOM 1805 C CA . ASP A 1 240 ? -20.208 4.688 -10.543 1.00 85.25 240 ASP A CA 1
ATOM 1806 C C . ASP A 1 240 ? -21.360 5.503 -9.936 1.00 85.25 240 ASP A C 1
ATOM 1808 O O . ASP A 1 240 ? -21.517 5.547 -8.705 1.00 85.25 240 ASP A O 1
ATOM 1812 N N . PRO A 1 241 ? -22.191 6.152 -10.774 1.00 85.44 241 PRO A N 1
ATOM 1813 C CA . PRO A 1 241 ? -23.384 6.823 -10.289 1.00 85.44 241 PRO A CA 1
ATOM 1814 C C . PRO A 1 241 ? -24.263 5.835 -9.503 1.00 85.44 241 PRO A C 1
ATOM 1816 O O . PRO A 1 241 ? -24.366 4.664 -9.886 1.00 85.44 241 PRO A O 1
ATOM 1819 N N . PRO A 1 242 ? -24.919 6.279 -8.413 1.00 84.69 242 PRO A N 1
ATOM 1820 C CA . PRO A 1 242 ? -25.808 5.419 -7.645 1.00 84.69 242 PRO A CA 1
ATOM 1821 C C . PRO A 1 242 ? -26.842 4.760 -8.558 1.00 84.69 242 PRO A C 1
ATOM 1823 O O . PRO A 1 242 ? -27.419 5.425 -9.422 1.00 84.69 242 PRO A O 1
ATOM 1826 N N . ALA A 1 243 ? -27.106 3.468 -8.348 1.00 87.31 243 ALA A N 1
ATOM 1827 C CA . ALA A 1 243 ? -28.185 2.792 -9.055 1.00 87.31 243 ALA A CA 1
ATOM 1828 C C . ALA A 1 243 ? -29.495 3.575 -8.863 1.00 87.31 243 ALA A C 1
ATOM 1830 O O . ALA A 1 243 ? -29.798 4.026 -7.753 1.00 87.31 243 ALA A O 1
ATOM 1831 N N . ALA A 1 244 ? -30.264 3.742 -9.943 1.00 85.69 244 ALA A N 1
ATOM 1832 C CA . ALA A 1 244 ? -31.558 4.406 -9.872 1.00 85.69 244 ALA A CA 1
ATOM 1833 C C . ALA A 1 244 ? -32.422 3.714 -8.809 1.00 85.69 244 ALA A C 1
ATOM 1835 O O . ALA A 1 244 ? -32.567 2.488 -8.817 1.00 85.69 244 ALA A O 1
ATOM 1836 N N . LYS A 1 245 ? -32.973 4.502 -7.880 1.00 80.88 245 LYS A N 1
ATOM 1837 C CA . LYS A 1 245 ? -33.951 3.998 -6.913 1.00 80.88 245 LYS A CA 1
ATOM 1838 C C . LYS A 1 245 ? -35.146 3.478 -7.717 1.00 80.88 245 LYS A C 1
ATOM 1840 O O . LYS A 1 245 ? -35.746 4.254 -8.456 1.00 80.88 245 LYS A O 1
ATOM 1845 N N . ARG A 1 246 ? -35.405 2.171 -7.641 1.00 65.69 246 ARG A N 1
ATOM 1846 C CA . ARG A 1 246 ? -36.605 1.545 -8.209 1.00 65.69 246 ARG A CA 1
ATOM 1847 C C . ARG A 1 246 ? -37.807 1.803 -7.318 1.00 65.69 246 ARG A C 1
ATOM 1849 O O . ARG A 1 246 ? -37.596 1.886 -6.087 1.00 65.69 246 ARG A O 1
#

Sequence (246 aa):
MPFFFALLVLSVPLLAQQPGGGGAAAPVPKNLKVLAPATDIRFVMQNFNAALGVQCVYCHVQGDFASDANPKKDVARKMIAMVRQIDTSFASSAGVFPAGYHEVDCSTCHRGSVKPETKAAKEFFNRNESLGGPPPKITPGVNLKVLPPDTRVHGDGSVMHDFRDALSADCGYCHGGGKPFETDDNPRKDIARRMITMVREINANFPGTGVFPQGNQAVTCYTCHRGDPRPVSVGNRNYDPPAAKR

Foldseek 3Di:
DDDDDDDDDDDDDPPPDDPPDPDPDDDQADADDQDDSPDPPVVVVVVLCQLALHDLVQQADVPGRNDCPRVVVVVVSVQLVLQQVVQVLDPPFDDRPPPGFGLDDSNLQNVNHNAGDAAAPDFQDDPCVVVVHDADDQDQDDLCPLDDRRARCDDPPGPVRRVCQLAVDDLCVAADDPDDRNDDPGCVVVVVSSVLVSQQVSQVVPPQADRPPDGDGSHHSNSRRVRHNRGDDPRPDDDDDDDPDD